Protein AF-A0A536KPX1-F1 (afdb_monomer)

Radius of gyration: 25.69 Å; Cα contacts (8 Å, |Δi|>4): 528; chains: 1; bounding box: 104×53×51 Å

Solvent-accessible surface area (backbone atoms only — not comparable to full-atom values): 16364 Å² total; per-residue (Å²): 135,86,86,86,80,82,78,84,80,81,81,81,78,80,81,78,77,77,73,75,74,79,80,65,81,70,80,86,75,85,70,84,70,98,76,78,85,65,78,89,56,81,60,66,84,72,70,91,90,69,66,90,27,54,35,30,46,62,89,72,50,84,77,74,79,43,60,92,79,31,49,69,57,63,19,47,58,11,37,27,39,37,25,25,64,54,78,54,96,30,36,49,52,44,51,42,41,75,27,75,56,38,72,64,38,84,42,54,74,48,73,52,62,45,55,45,55,39,37,70,12,39,48,102,76,40,72,57,27,11,44,80,32,69,75,51,96,78,56,94,19,47,43,52,54,75,40,37,36,12,68,36,79,60,60,48,54,81,31,55,48,35,42,36,39,38,32,31,56,53,100,86,49,76,49,75,50,71,54,70,38,63,72,36,56,71,43,68,42,74,49,75,48,77,50,61,89,53,79,73,45,66,76,47,92,44,50,39,30,37,38,55,62,49,27,21,65,21,35,35,40,40,36,40,27,56,80,31,44,78,61,64,53,75,50,46,25,33,33,40,57,52,68,86,88,67,85,63,76,60,73,68,40,77,39,71,77,47,64,70,63,44,63,45,71,57,82,66,92,79,87,71,134

Sequence (273 aa):
MRAFRRRPAALLVLAVSATAALLFPLPSNAAPSSWLALDGKVRFTPPGGVTFDWANSGAGSPLPACPAGAVNVTGSGGLFNCGTPSAGGGAPPGAPSLTPAGAADLTRISSTFVVDPLSSDTTPCGASNDPTTFTTSVKNGDDINGMAFGPGNVPNKNDLSNVYAVSHATAARPELFFGAERLSDNGDSHIDFEFLQTIIGLTAGCSGNFSGHRTEGDLLVAVDFTGGGGTATNELYQWHCNAEPGPQPGDGTVCDPGGAAHYEQISIPGSVG

Structure (mmCIF, N/CA/C/O backbone):
data_AF-A0A536KPX1-F1
#
_entry.id   AF-A0A536KPX1-F1
#
loop_
_atom_site.group_PDB
_atom_site.id
_atom_site.type_symbol
_atom_site.label_atom_id
_atom_site.label_alt_id
_atom_site.label_comp_id
_atom_site.label_asym_id
_atom_site.label_entity_id
_atom_site.label_seq_id
_atom_site.pdbx_PDB_ins_code
_atom_site.Cartn_x
_atom_site.Cartn_y
_atom_site.Cartn_z
_atom_site.occupancy
_atom_site.B_iso_or_equiv
_atom_site.auth_seq_id
_atom_site.auth_comp_id
_atom_site.auth_asym_id
_atom_site.auth_atom_id
_atom_site.pdbx_PDB_model_num
ATOM 1 N N . MET A 1 1 ? -83.438 -33.505 29.013 1.00 38.91 1 MET A N 1
ATOM 2 C CA . MET A 1 1 ? -82.585 -34.252 28.064 1.00 38.91 1 MET A CA 1
ATOM 3 C C . MET A 1 1 ? -81.532 -33.303 27.500 1.00 38.91 1 MET A C 1
ATOM 5 O O . MET A 1 1 ? -81.897 -32.221 27.077 1.00 38.91 1 MET A O 1
ATOM 9 N N . ARG A 1 2 ? -80.262 -33.734 27.555 1.00 38.25 2 ARG A N 1
ATOM 10 C CA . ARG A 1 2 ? -79.016 -33.182 26.972 1.00 38.25 2 ARG A CA 1
ATOM 11 C C . ARG A 1 2 ? -78.586 -31.743 27.324 1.00 38.25 2 ARG A C 1
ATOM 13 O O . ARG A 1 2 ? -79.055 -30.760 26.770 1.00 38.25 2 ARG A O 1
ATOM 20 N N . ALA A 1 3 ? -77.581 -31.690 28.202 1.00 35.78 3 ALA A N 1
ATOM 21 C CA . ALA A 1 3 ? -76.773 -30.532 28.563 1.00 35.78 3 ALA A CA 1
ATOM 22 C C . ALA A 1 3 ? -75.781 -30.142 27.448 1.00 35.78 3 ALA A C 1
ATOM 24 O O . ALA A 1 3 ? -75.103 -31.007 26.889 1.00 35.78 3 ALA A O 1
ATOM 25 N N . PHE A 1 4 ? -75.648 -28.842 27.171 1.00 40.88 4 PHE A N 1
ATOM 26 C CA . PHE A 1 4 ? -74.601 -28.293 26.307 1.00 40.88 4 PHE A CA 1
ATOM 27 C C . PHE A 1 4 ? -73.335 -28.011 27.126 1.00 40.88 4 PHE A C 1
ATOM 29 O O . PHE A 1 4 ? -73.314 -27.164 28.018 1.00 40.88 4 PHE A O 1
ATOM 36 N N . ARG A 1 5 ? -72.268 -28.752 26.822 1.00 42.12 5 ARG A N 1
ATOM 37 C CA . ARG A 1 5 ? -70.948 -28.659 27.456 1.00 42.12 5 ARG A CA 1
ATOM 38 C C . ARG A 1 5 ? -70.161 -27.520 26.790 1.00 42.12 5 ARG A C 1
ATOM 40 O O . ARG A 1 5 ? -69.817 -27.627 25.615 1.00 42.12 5 ARG A O 1
ATOM 47 N N . ARG A 1 6 ? -69.876 -26.432 27.515 1.00 43.00 6 ARG A N 1
ATOM 48 C CA . ARG A 1 6 ? -68.939 -25.386 27.062 1.00 43.00 6 ARG A CA 1
ATOM 49 C C . ARG A 1 6 ? -67.519 -25.964 27.068 1.00 43.00 6 ARG A C 1
ATOM 51 O O . ARG A 1 6 ? -67.073 -26.477 28.091 1.00 43.00 6 ARG A O 1
ATOM 58 N N . ARG A 1 7 ? -66.828 -25.920 25.927 1.00 43.19 7 ARG A N 1
ATOM 59 C CA . ARG A 1 7 ? -65.397 -26.247 25.828 1.00 43.19 7 ARG A CA 1
ATOM 60 C C . ARG A 1 7 ? -64.583 -25.024 26.271 1.00 43.19 7 ARG A C 1
ATOM 62 O O . ARG A 1 7 ? -64.891 -23.936 25.787 1.00 43.19 7 ARG A O 1
ATOM 69 N N . PRO A 1 8 ? -63.571 -25.157 27.143 1.00 40.34 8 PRO A N 1
ATOM 70 C CA . PRO A 1 8 ? -62.652 -24.060 27.397 1.00 40.34 8 PRO A CA 1
ATOM 71 C C . PRO A 1 8 ? -61.709 -23.926 26.195 1.00 40.34 8 PRO A C 1
ATOM 73 O O . PRO A 1 8 ? -61.112 -24.908 25.753 1.00 40.34 8 PRO A O 1
ATOM 76 N N . ALA A 1 9 ? -61.607 -22.719 25.642 1.00 40.66 9 ALA A N 1
ATOM 77 C CA . ALA A 1 9 ? -60.545 -22.370 24.711 1.00 40.66 9 ALA A CA 1
ATOM 78 C C . ALA A 1 9 ? -59.249 -22.233 25.519 1.00 40.66 9 ALA A C 1
ATOM 80 O O . ALA A 1 9 ? -59.168 -21.404 26.424 1.00 40.66 9 ALA A O 1
ATOM 81 N N . ALA A 1 10 ? -58.263 -23.080 25.233 1.00 39.19 10 ALA A N 1
ATOM 82 C CA . ALA A 1 10 ? -56.928 -22.935 25.788 1.00 39.19 10 ALA A CA 1
ATOM 83 C C . ALA A 1 10 ? -56.265 -21.719 25.126 1.00 39.19 10 ALA A C 1
ATOM 85 O O . ALA A 1 10 ? -55.970 -21.743 23.932 1.00 39.19 10 ALA A O 1
ATOM 86 N N . LEU A 1 11 ? -56.073 -20.644 25.892 1.00 35.84 11 LEU A N 1
ATOM 87 C CA . LEU A 1 11 ? -55.209 -19.535 25.502 1.00 35.84 11 LEU A CA 1
ATOM 88 C C . LEU A 1 11 ? -53.760 -20.025 25.626 1.00 35.84 11 LEU A C 1
ATOM 90 O O . LEU A 1 11 ? -53.256 -20.215 26.732 1.00 35.84 11 LEU A O 1
ATOM 94 N N . LEU A 1 12 ? -53.102 -20.268 24.495 1.00 33.47 12 LEU A N 1
ATOM 95 C CA . LEU A 1 12 ? -51.670 -20.534 24.451 1.00 33.47 12 LEU A CA 1
ATOM 96 C C . LEU A 1 12 ? -50.947 -19.182 24.508 1.00 33.47 12 LEU A C 1
ATOM 98 O O . LEU A 1 12 ? -50.823 -18.491 23.500 1.00 33.47 12 LEU A O 1
ATOM 102 N N . VAL A 1 13 ? -50.516 -18.772 25.699 1.00 36.94 13 VAL A N 1
ATOM 103 C CA . VAL A 1 13 ? -49.617 -17.623 25.858 1.00 36.94 13 VAL A CA 1
ATOM 104 C C . VAL A 1 13 ? -48.210 -18.106 25.510 1.00 36.94 13 VAL A C 1
ATOM 106 O O . VAL A 1 13 ? -47.570 -18.778 26.315 1.00 36.94 13 VAL A O 1
ATOM 109 N N . LEU A 1 14 ? -47.730 -17.799 24.300 1.00 35.47 14 LEU A N 1
A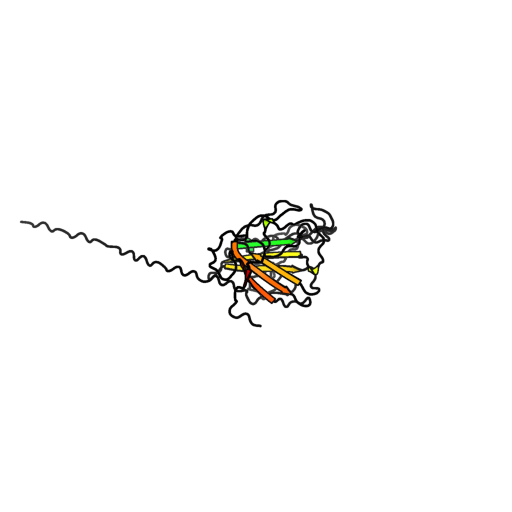TOM 110 C CA . LEU A 1 14 ? -46.295 -17.846 24.023 1.00 35.47 14 LEU A CA 1
ATOM 111 C C . LEU A 1 14 ? -45.647 -16.692 24.791 1.00 35.47 14 LEU A C 1
ATOM 113 O O . LEU A 1 14 ? -45.743 -15.532 24.392 1.00 35.47 14 LEU A O 1
ATOM 117 N N . ALA A 1 15 ? -44.988 -17.012 25.900 1.00 37.31 15 ALA A N 1
ATOM 118 C CA . ALA A 1 15 ? -44.008 -16.119 26.489 1.00 37.31 15 ALA A CA 1
ATOM 119 C C . ALA A 1 15 ? -42.807 -16.064 25.536 1.00 37.31 15 ALA A C 1
ATOM 121 O O . ALA A 1 15 ? -41.953 -16.948 25.546 1.00 37.31 15 ALA A O 1
ATOM 122 N N . VAL A 1 16 ? -42.755 -15.044 24.679 1.00 36.69 16 VAL A N 1
ATOM 123 C CA . VAL A 1 16 ? -41.507 -14.661 24.017 1.00 36.69 16 VAL A CA 1
ATOM 124 C C . VAL A 1 16 ? -40.658 -14.016 25.102 1.00 36.69 16 VAL A C 1
ATOM 126 O O . VAL A 1 16 ? -40.796 -12.833 25.407 1.00 36.69 16 VAL A O 1
ATOM 129 N N . SER A 1 17 ? -39.821 -14.820 25.749 1.00 39.84 17 SER A N 1
ATOM 130 C CA . SER A 1 17 ? -38.708 -14.306 26.530 1.00 39.84 17 SER A CA 1
ATOM 131 C C . SER A 1 17 ? -37.769 -13.607 25.553 1.00 39.84 17 SER A C 1
ATOM 133 O O . SER A 1 17 ? -36.923 -14.243 24.927 1.00 39.84 17 SER A O 1
ATOM 135 N N . ALA A 1 18 ? -37.952 -12.300 25.385 1.00 43.16 18 ALA A N 1
ATOM 136 C CA . ALA A 1 18 ? -36.933 -11.435 24.825 1.00 43.16 18 ALA A CA 1
ATOM 137 C C . ALA A 1 18 ? -35.784 -11.398 25.838 1.00 43.16 18 ALA A C 1
ATOM 139 O O . ALA A 1 18 ? -35.705 -10.518 26.693 1.00 43.16 18 ALA A O 1
ATOM 140 N N . THR A 1 19 ? -34.912 -12.403 25.790 1.00 40.25 19 THR A N 1
ATOM 141 C CA . THR A 1 19 ? -33.553 -12.240 26.284 1.00 40.25 19 THR A CA 1
ATOM 142 C C . THR A 1 19 ? -32.948 -11.147 25.424 1.00 40.25 19 THR A C 1
ATOM 144 O O . THR A 1 19 ? -32.547 -11.397 24.288 1.00 40.25 19 THR A O 1
ATOM 147 N N . ALA A 1 20 ? -32.955 -9.920 25.944 1.00 42.78 20 ALA A N 1
ATOM 148 C CA . ALA A 1 20 ? -32.034 -8.893 25.510 1.00 42.78 20 ALA A CA 1
ATOM 149 C C . ALA A 1 20 ? -30.644 -9.504 25.682 1.00 42.78 20 ALA A C 1
ATOM 151 O O . ALA A 1 20 ? -30.123 -9.582 26.795 1.00 42.78 20 ALA A O 1
ATOM 152 N N . ALA A 1 21 ? -30.102 -10.062 24.599 1.00 41.25 21 ALA A N 1
ATOM 153 C CA . ALA A 1 21 ? -28.698 -10.385 24.540 1.00 41.25 21 ALA A CA 1
ATOM 154 C C . ALA A 1 21 ? -27.999 -9.055 24.802 1.00 41.25 21 ALA A C 1
ATOM 156 O O . ALA A 1 21 ? -28.096 -8.126 24.001 1.00 41.25 21 ALA A O 1
ATOM 157 N N . LEU A 1 22 ? -27.408 -8.936 25.988 1.00 35.88 22 LEU A N 1
ATOM 158 C CA . LEU A 1 22 ? -26.452 -7.894 26.289 1.00 35.88 22 LEU A CA 1
ATOM 159 C C . LEU A 1 22 ? -25.352 -8.048 25.238 1.00 35.88 22 LEU A C 1
ATOM 161 O O . LEU A 1 22 ? -24.490 -8.917 25.352 1.00 35.88 22 LEU A O 1
ATOM 165 N N . LEU A 1 23 ? -25.447 -7.257 24.170 1.00 34.97 23 LEU A N 1
ATOM 166 C CA . LEU A 1 23 ? -24.353 -6.995 23.252 1.00 34.97 23 LEU A CA 1
ATOM 167 C C . LEU A 1 23 ? -23.344 -6.187 24.060 1.00 34.97 23 LEU A C 1
ATOM 169 O O . LEU A 1 23 ? -23.321 -4.962 24.011 1.00 34.97 23 LEU A O 1
ATOM 173 N N . PHE A 1 24 ? -22.571 -6.876 24.896 1.00 34.25 24 PHE A N 1
ATOM 174 C CA . PHE A 1 24 ? -21.319 -6.318 25.359 1.00 34.25 24 PHE A CA 1
ATOM 175 C C . PHE A 1 24 ? -20.465 -6.167 24.100 1.00 34.25 24 PHE A C 1
ATOM 177 O O . PHE A 1 24 ? -20.244 -7.182 23.430 1.00 34.25 24 PHE A O 1
ATOM 184 N N . PRO A 1 25 ? -20.039 -4.949 23.721 1.00 35.91 25 PRO A N 1
ATOM 185 C CA . PRO A 1 25 ? -19.010 -4.815 22.709 1.00 35.91 25 PRO A CA 1
ATOM 186 C C . PRO A 1 25 ? -17.809 -5.589 23.246 1.00 35.91 25 PRO A C 1
ATOM 188 O O . PRO A 1 25 ? -17.219 -5.224 24.264 1.00 35.91 25 PRO A O 1
ATOM 191 N N . LEU A 1 26 ? -17.523 -6.740 22.638 1.00 34.88 26 LEU A N 1
ATOM 192 C CA . LEU A 1 26 ? -16.260 -7.409 22.887 1.00 34.88 26 LEU A CA 1
ATOM 193 C C . LEU A 1 26 ? -15.196 -6.408 22.438 1.00 34.88 26 LEU A C 1
ATOM 195 O O . LEU A 1 26 ? -15.304 -5.923 21.310 1.00 34.88 26 LEU A O 1
ATOM 199 N N . PRO A 1 27 ? -14.219 -6.054 23.288 1.00 42.84 27 PRO A N 1
ATOM 200 C CA . PRO A 1 27 ? -13.144 -5.186 22.848 1.00 42.84 27 PRO A CA 1
ATOM 201 C C . PRO A 1 27 ? -12.514 -5.818 21.604 1.00 42.84 27 PRO A C 1
ATOM 203 O O . PRO A 1 27 ? -12.115 -6.990 21.633 1.00 42.84 27 PRO A O 1
ATOM 206 N N . SER A 1 28 ? -12.501 -5.060 20.506 1.00 45.50 28 SER A N 1
ATOM 207 C CA . SER A 1 28 ? -11.815 -5.416 19.268 1.00 45.50 28 SER A CA 1
ATOM 208 C C . SER A 1 28 ? -10.319 -5.433 19.566 1.00 45.50 28 SER A C 1
ATOM 210 O O . SER A 1 28 ? -9.622 -4.436 19.431 1.00 45.50 28 SER A O 1
ATOM 212 N N . ASN A 1 29 ? -9.822 -6.555 20.083 1.00 53.75 29 ASN A N 1
ATOM 213 C CA . ASN A 1 29 ? -8.397 -6.731 20.309 1.00 53.75 29 ASN A CA 1
ATOM 214 C C . ASN A 1 29 ? -7.799 -7.240 19.000 1.00 53.75 29 ASN A C 1
ATOM 216 O O . ASN A 1 29 ? -7.734 -8.449 18.754 1.00 53.75 29 ASN A O 1
ATOM 220 N N . ALA A 1 30 ? -7.394 -6.313 18.138 1.00 53.62 30 ALA A N 1
ATOM 221 C CA . ALA A 1 30 ? -6.395 -6.622 17.134 1.00 53.62 30 ALA A CA 1
ATOM 222 C C . ALA A 1 30 ? -5.069 -6.863 17.873 1.00 53.62 30 ALA A C 1
ATOM 224 O O . ALA A 1 30 ? -4.648 -6.067 18.706 1.00 53.62 30 ALA A O 1
ATOM 225 N N . ALA A 1 31 ? -4.446 -8.009 17.623 1.00 54.25 31 ALA A N 1
ATOM 226 C CA . ALA A 1 31 ? -3.139 -8.344 18.166 1.00 54.25 31 ALA A CA 1
ATOM 227 C C . ALA A 1 31 ? -2.285 -8.864 17.009 1.00 54.25 31 ALA A C 1
ATOM 229 O O . ALA A 1 31 ? -2.746 -9.769 16.297 1.00 54.25 31 ALA A O 1
ATOM 230 N N . PRO A 1 32 ? -1.080 -8.310 16.790 1.00 52.69 32 PRO A N 1
ATOM 231 C CA . PRO A 1 32 ? -0.175 -8.848 15.792 1.00 52.69 32 PRO A CA 1
ATOM 232 C C . PRO A 1 32 ? 0.202 -10.277 16.192 1.00 52.69 32 PRO A C 1
ATOM 234 O O . PRO A 1 32 ? 0.483 -10.564 17.356 1.00 52.69 32 PRO A O 1
ATOM 237 N N . SER A 1 33 ? 0.184 -11.197 15.230 1.00 52.97 33 SER A N 1
ATOM 238 C CA . SER A 1 33 ? 0.774 -12.517 15.454 1.00 52.97 33 SER A CA 1
ATOM 239 C C . SER A 1 33 ? 2.296 -12.382 15.585 1.00 52.97 33 SER A C 1
ATOM 241 O O . SER A 1 33 ? 2.881 -11.489 14.978 1.00 52.97 33 SER A O 1
ATOM 243 N N . SER A 1 34 ? 2.958 -13.287 16.308 1.00 52.25 34 SER A N 1
ATOM 244 C CA . SER A 1 34 ? 4.425 -13.300 16.466 1.00 52.25 34 SER A CA 1
ATOM 245 C C . SER A 1 34 ? 5.197 -13.688 15.192 1.00 52.25 34 SER A C 1
ATOM 247 O O . SER A 1 34 ? 6.398 -13.946 15.241 1.00 52.25 34 SER A O 1
ATOM 249 N N . TRP A 1 35 ? 4.516 -13.769 14.048 1.00 44.16 35 TRP A N 1
ATOM 250 C CA . TRP A 1 35 ? 5.086 -14.164 12.770 1.00 44.16 35 TRP A CA 1
ATOM 251 C C . TRP A 1 35 ? 5.263 -12.938 11.871 1.00 44.16 35 TRP A C 1
ATOM 253 O O . TRP A 1 35 ? 4.494 -12.714 10.940 1.00 44.16 35 TRP A O 1
ATOM 263 N N . LEU A 1 36 ? 6.283 -12.128 12.159 1.00 49.28 36 LEU A N 1
ATOM 264 C CA . LEU A 1 36 ? 6.828 -11.202 11.170 1.00 49.28 36 LEU A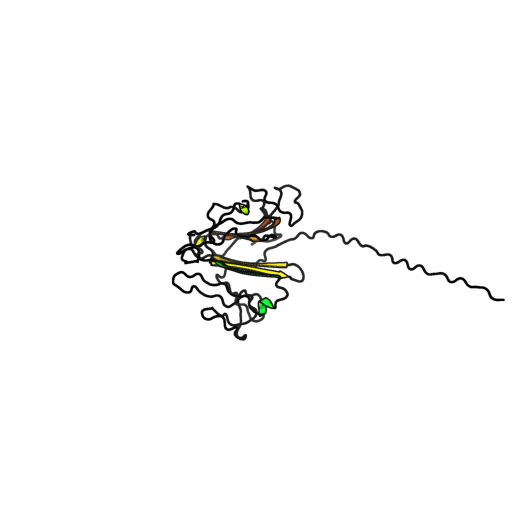 CA 1
ATOM 265 C C . LEU A 1 36 ? 7.929 -11.937 10.393 1.00 49.28 36 LEU A C 1
ATOM 267 O O . LEU A 1 36 ? 8.997 -12.229 10.934 1.00 49.28 36 LEU A O 1
ATOM 271 N N . ALA A 1 37 ? 7.659 -12.281 9.134 1.00 51.88 37 ALA A N 1
ATOM 272 C CA . ALA A 1 37 ? 8.640 -12.910 8.257 1.00 51.88 37 ALA A CA 1
ATOM 273 C C . ALA A 1 37 ? 9.526 -11.838 7.604 1.00 51.88 37 ALA A C 1
ATOM 275 O O . ALA A 1 37 ? 9.072 -11.062 6.768 1.00 51.88 37 ALA A O 1
ATOM 276 N N . LEU A 1 38 ? 10.801 -11.808 7.996 1.00 50.88 38 LEU A N 1
ATOM 277 C CA . LEU A 1 38 ? 11.843 -10.933 7.445 1.00 50.88 38 LEU A CA 1
ATOM 278 C C . LEU A 1 38 ? 12.871 -11.781 6.686 1.00 50.88 38 LEU A C 1
ATOM 280 O O . LEU A 1 38 ? 14.065 -11.736 6.961 1.00 50.88 38 LEU A O 1
ATOM 284 N N . ASP A 1 39 ? 12.413 -12.642 5.779 1.00 53.28 39 ASP A N 1
ATOM 285 C CA . ASP A 1 39 ? 13.279 -13.578 5.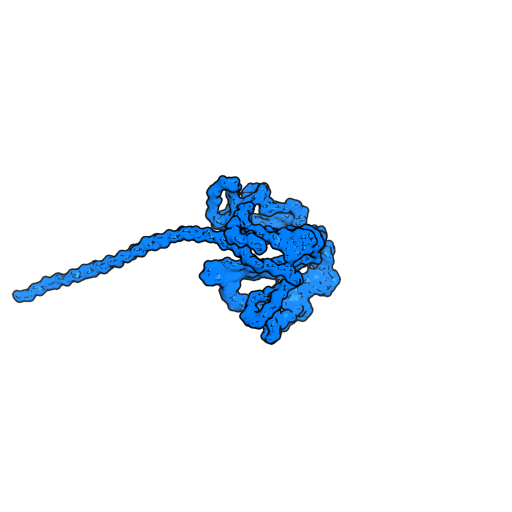047 1.00 53.28 39 ASP A CA 1
ATOM 286 C C . ASP A 1 39 ? 13.749 -13.032 3.685 1.00 53.28 39 ASP A C 1
ATOM 288 O O . ASP A 1 39 ? 14.432 -13.735 2.930 1.00 53.28 39 ASP A O 1
ATOM 292 N N . GLY A 1 40 ? 13.402 -11.775 3.380 1.00 49.88 40 GLY A N 1
ATOM 293 C CA . GLY A 1 40 ? 13.715 -11.119 2.111 1.00 49.88 40 GLY A CA 1
ATOM 294 C C . GLY A 1 40 ? 13.037 -11.788 0.915 1.00 49.88 40 GLY A C 1
ATOM 295 O O . GLY A 1 40 ? 13.524 -11.659 -0.210 1.00 49.88 40 GLY A O 1
ATOM 296 N N . LYS A 1 41 ? 11.968 -12.565 1.143 1.00 54.66 41 LYS A N 1
ATOM 297 C CA . LYS A 1 41 ? 11.235 -13.271 0.097 1.00 54.66 41 LYS A CA 1
ATOM 298 C C . LYS A 1 41 ? 9.736 -13.127 0.324 1.00 54.66 41 LYS A C 1
ATOM 300 O O . LYS A 1 41 ? 9.199 -13.533 1.339 1.00 54.66 41 LYS A O 1
ATOM 305 N N . VAL A 1 42 ? 9.019 -12.719 -0.719 1.00 57.19 42 VAL A N 1
ATOM 306 C CA . VAL A 1 42 ? 7.544 -12.830 -0.767 1.00 57.19 42 VAL A CA 1
ATOM 307 C C . VAL A 1 42 ? 7.067 -14.279 -0.574 1.00 57.19 42 VAL A C 1
ATOM 309 O O . VAL A 1 42 ? 5.912 -14.526 -0.244 1.00 57.19 42 VAL A O 1
ATOM 312 N N . ARG A 1 43 ? 7.947 -15.260 -0.810 1.00 58.88 43 ARG A N 1
ATOM 313 C CA . ARG A 1 43 ? 7.616 -16.682 -0.816 1.00 58.88 43 ARG A CA 1
ATOM 314 C C . ARG A 1 43 ? 8.096 -17.383 0.447 1.00 58.88 43 ARG A C 1
ATOM 316 O O . ARG A 1 43 ? 9.288 -17.674 0.576 1.00 58.88 43 ARG A O 1
ATOM 323 N N . PHE A 1 44 ? 7.146 -17.824 1.261 1.00 57.72 44 PHE A N 1
ATOM 324 C CA . PHE A 1 44 ? 7.410 -18.827 2.281 1.00 57.72 44 PHE A CA 1
ATOM 325 C C . PHE A 1 44 ? 7.422 -20.207 1.608 1.00 57.72 44 PHE A C 1
ATOM 327 O O . PHE A 1 44 ? 6.501 -20.556 0.882 1.00 57.72 44 PHE A O 1
ATOM 334 N N . THR A 1 45 ? 8.471 -21.015 1.791 1.00 55.56 45 THR A N 1
ATOM 335 C CA . THR A 1 45 ? 8.496 -22.398 1.266 1.00 55.56 45 THR A CA 1
ATOM 336 C C . THR A 1 45 ? 8.215 -23.370 2.403 1.00 55.56 45 THR A C 1
ATOM 338 O O . THR A 1 45 ? 9.160 -23.864 3.025 1.00 55.56 45 THR A O 1
ATOM 341 N N . PRO A 1 46 ? 6.945 -23.640 2.729 1.00 51.38 46 PRO A N 1
ATOM 342 C CA . PRO A 1 46 ? 6.659 -24.508 3.845 1.00 51.38 46 PRO A CA 1
ATOM 343 C C . PRO A 1 46 ? 6.855 -25.996 3.511 1.00 51.38 46 PRO A C 1
ATOM 345 O O . PRO A 1 46 ? 6.866 -26.390 2.339 1.00 51.38 46 PRO A O 1
ATOM 348 N N . PRO A 1 47 ? 6.920 -26.864 4.538 1.00 54.00 47 PRO A N 1
ATOM 349 C CA . PRO A 1 47 ? 6.677 -28.293 4.371 1.00 54.00 47 PRO A CA 1
ATOM 350 C C . PRO A 1 47 ? 5.331 -28.551 3.669 1.00 54.00 47 PRO A C 1
ATOM 352 O O . PRO A 1 47 ? 4.363 -27.820 3.872 1.00 54.00 47 PRO A O 1
ATOM 355 N N . GLY A 1 48 ? 5.253 -29.603 2.849 1.00 43.72 48 GLY A N 1
ATOM 356 C CA . GLY A 1 48 ? 4.034 -29.925 2.100 1.00 43.72 48 GLY A CA 1
ATOM 357 C C . GLY A 1 48 ? 2.810 -30.107 3.008 1.00 43.72 48 GLY A C 1
ATOM 358 O O . GLY A 1 48 ? 2.885 -30.819 4.006 1.00 43.72 48 GLY A O 1
ATOM 359 N N . GLY A 1 49 ? 1.684 -29.486 2.640 1.00 45.88 49 GLY A N 1
ATOM 360 C CA . GLY A 1 49 ? 0.408 -29.596 3.361 1.00 45.88 49 GLY A CA 1
ATOM 361 C C . GLY A 1 49 ? -0.039 -28.348 4.129 1.00 45.88 49 GLY A C 1
ATOM 362 O O . GLY A 1 49 ? -1.109 -28.385 4.728 1.00 45.88 49 GLY A O 1
ATOM 363 N N . VAL A 1 50 ? 0.720 -27.248 4.095 1.00 46.66 50 VAL A N 1
ATOM 364 C CA . VAL A 1 50 ? 0.263 -25.940 4.602 1.00 46.66 50 VAL A CA 1
ATOM 365 C C . VAL A 1 50 ? 0.100 -24.951 3.444 1.00 46.66 50 VAL A C 1
ATOM 367 O O . VAL A 1 50 ? 0.843 -25.005 2.465 1.00 46.66 50 VAL A O 1
ATOM 370 N N . THR A 1 51 ? -0.916 -24.094 3.530 1.00 51.41 51 THR A N 1
ATOM 371 C CA . THR A 1 51 ? -1.514 -23.408 2.369 1.00 51.41 51 THR A CA 1
ATOM 372 C C . THR A 1 51 ? -1.493 -21.882 2.448 1.00 51.41 51 THR A C 1
ATOM 374 O O . THR A 1 51 ? -2.175 -21.234 1.666 1.00 51.41 51 THR A O 1
ATOM 377 N N . PHE A 1 52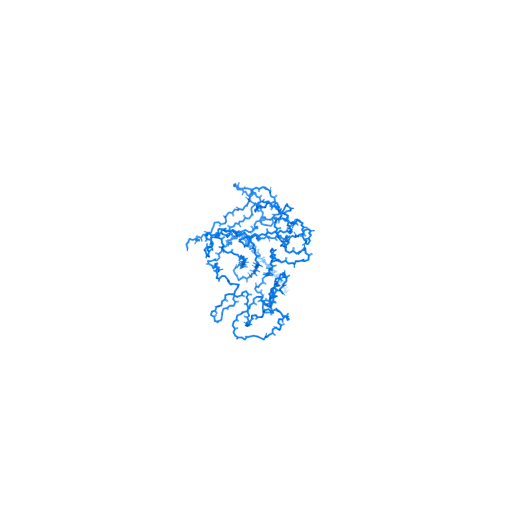 ? -0.738 -21.289 3.371 1.00 55.12 52 PHE A N 1
ATOM 378 C CA . PHE A 1 52 ? -0.643 -19.831 3.478 1.00 55.12 52 PHE A CA 1
ATOM 379 C C . PHE A 1 52 ? 0.663 -19.361 2.830 1.00 55.12 52 PHE A C 1
ATOM 381 O O . PHE A 1 52 ? 1.674 -19.202 3.507 1.00 55.12 52 PHE A O 1
ATOM 388 N N . ASP A 1 53 ? 0.659 -19.217 1.505 1.00 66.06 53 ASP A N 1
ATOM 389 C CA . ASP A 1 53 ? 1.764 -18.610 0.754 1.00 66.06 53 ASP A CA 1
ATOM 390 C C . ASP A 1 53 ? 1.203 -17.525 -0.179 1.00 66.06 53 ASP A C 1
ATOM 392 O O . ASP A 1 53 ? 0.132 -17.675 -0.781 1.00 66.06 53 ASP A O 1
ATOM 396 N N . TRP A 1 54 ? 1.913 -16.401 -0.276 1.00 72.25 54 TRP A N 1
ATOM 397 C CA . TRP A 1 54 ? 1.544 -15.297 -1.165 1.00 72.25 54 TRP A CA 1
ATOM 398 C C . TRP A 1 54 ? 1.635 -15.728 -2.629 1.00 72.25 54 TRP A C 1
ATOM 400 O O . TRP A 1 54 ? 0.825 -15.301 -3.452 1.00 72.25 54 TRP A O 1
ATOM 410 N N . ALA A 1 55 ? 2.582 -16.620 -2.934 1.00 72.12 55 ALA A N 1
ATOM 411 C CA . ALA A 1 55 ? 2.763 -17.247 -4.234 1.00 72.12 55 ALA A CA 1
ATOM 412 C C . ALA A 1 55 ? 2.406 -18.742 -4.203 1.00 72.12 55 ALA A C 1
ATOM 414 O O . ALA A 1 55 ? 2.180 -19.335 -3.155 1.00 72.12 55 ALA A O 1
ATOM 415 N N . ASN A 1 56 ? 2.332 -19.386 -5.371 1.00 69.94 56 ASN A N 1
ATOM 416 C CA . ASN A 1 56 ? 2.132 -20.837 -5.432 1.00 69.94 56 ASN A CA 1
ATOM 417 C C . ASN A 1 56 ? 3.326 -21.609 -4.831 1.00 69.94 56 ASN A C 1
ATOM 419 O O . ASN A 1 56 ? 4.495 -21.252 -5.022 1.00 69.94 56 ASN A O 1
ATOM 423 N N . SER A 1 57 ? 3.054 -22.749 -4.192 1.00 62.66 57 SER A N 1
ATOM 424 C CA . SER A 1 57 ? 4.090 -23.649 -3.673 1.00 62.66 57 SER A CA 1
ATOM 425 C C . SER A 1 57 ? 3.836 -25.124 -4.013 1.00 62.66 57 SER A C 1
ATOM 427 O O . SER A 1 57 ? 2.722 -25.536 -4.349 1.00 62.66 57 SER A O 1
ATOM 429 N N . GLY A 1 58 ? 4.909 -25.923 -3.995 1.00 58.97 58 GLY A N 1
ATOM 430 C CA . GLY A 1 58 ? 4.883 -27.360 -4.296 1.00 58.97 58 GLY A CA 1
ATOM 431 C C . GLY A 1 58 ? 5.097 -27.740 -5.770 1.00 58.97 58 GLY A C 1
ATOM 432 O O . GLY A 1 58 ? 5.079 -26.908 -6.674 1.00 58.97 58 GLY A O 1
ATOM 433 N N . ALA A 1 59 ? 5.330 -29.035 -6.013 1.00 52.41 59 ALA A N 1
ATOM 434 C CA . ALA A 1 59 ? 5.484 -29.595 -7.353 1.00 52.41 59 ALA A CA 1
ATOM 435 C C . ALA A 1 59 ? 4.119 -30.042 -7.899 1.00 52.41 59 ALA A C 1
ATOM 437 O O . ALA A 1 59 ? 3.536 -31.001 -7.403 1.00 52.41 59 ALA A O 1
ATOM 438 N N . GLY A 1 60 ? 3.642 -29.370 -8.948 1.00 58.56 60 GLY A N 1
ATOM 439 C CA . GLY A 1 60 ? 2.484 -29.804 -9.732 1.00 58.56 60 GLY A CA 1
ATOM 440 C C . GLY A 1 60 ? 1.174 -29.080 -9.410 1.00 58.56 60 GLY A C 1
ATOM 441 O O . GLY A 1 60 ? 0.527 -29.339 -8.406 1.00 58.56 60 GLY A O 1
ATOM 442 N N . SER A 1 61 ? 0.753 -28.213 -10.328 1.00 49.97 61 SER A N 1
ATOM 443 C CA . SER A 1 61 ? -0.649 -27.853 -10.587 1.00 49.97 61 SER A CA 1
ATOM 444 C C . SER A 1 61 ? -0.720 -27.293 -12.012 1.00 49.97 61 SER A C 1
ATOM 446 O O . SER A 1 61 ? 0.301 -26.777 -12.486 1.00 49.97 61 SER A O 1
ATOM 448 N N . PRO A 1 62 ? -1.832 -27.460 -12.754 1.00 47.28 62 PRO A N 1
ATOM 449 C CA . PRO A 1 62 ? -1.833 -27.252 -14.191 1.00 47.28 62 PRO A CA 1
ATOM 450 C C . PRO A 1 62 ? -1.596 -25.775 -14.468 1.00 47.28 62 PRO A C 1
ATOM 452 O O . PRO A 1 62 ? -2.221 -24.931 -13.837 1.00 47.28 62 PRO A O 1
ATOM 455 N N . LEU A 1 63 ? -0.689 -25.485 -15.401 1.00 54.28 63 LEU A N 1
ATOM 456 C CA . LEU A 1 63 ? -0.470 -24.160 -15.972 1.00 54.28 63 LEU A CA 1
ATOM 457 C C . LEU A 1 63 ? -1.807 -23.405 -16.131 1.00 54.28 63 LEU A C 1
ATOM 459 O O . LEU A 1 63 ? -2.561 -23.730 -17.050 1.00 54.28 63 LEU A O 1
ATOM 463 N N . PRO A 1 64 ? -2.077 -22.313 -15.395 1.00 55.31 64 PRO A N 1
ATOM 464 C CA . PRO A 1 64 ? -2.393 -21.113 -16.135 1.00 55.31 64 PRO A CA 1
ATOM 465 C C . PRO A 1 64 ? -1.108 -20.780 -16.895 1.00 55.31 64 PRO A C 1
ATOM 467 O O . PRO A 1 64 ? -0.042 -20.616 -16.295 1.00 55.31 64 PRO A O 1
ATOM 470 N N . ALA A 1 65 ? -1.168 -20.759 -18.224 1.00 70.25 65 ALA A N 1
ATOM 471 C CA . ALA A 1 65 ? -0.104 -20.129 -18.984 1.00 70.25 65 ALA A CA 1
ATOM 472 C C . ALA A 1 65 ? -0.121 -18.658 -18.564 1.00 70.25 65 ALA A C 1
ATOM 474 O O . ALA A 1 65 ? -0.990 -17.903 -18.998 1.00 70.25 65 ALA A O 1
ATOM 475 N N . CYS A 1 66 ? 0.774 -18.276 -17.649 1.00 79.75 66 CYS A N 1
ATOM 476 C CA . CYS A 1 66 ? 0.999 -16.870 -17.379 1.00 79.75 66 CYS A CA 1
ATOM 477 C C . CYS A 1 66 ? 1.249 -16.168 -18.724 1.00 79.75 66 CYS A C 1
ATOM 479 O O . CYS A 1 66 ? 1.819 -16.793 -19.632 1.00 79.75 66 CYS A O 1
ATOM 481 N N . PRO A 1 67 ? 0.818 -14.907 -18.885 1.00 84.88 67 PRO A N 1
ATOM 482 C CA . PRO A 1 67 ? 1.102 -14.159 -20.100 1.00 84.88 67 PRO A CA 1
ATOM 483 C C . PRO A 1 67 ? 2.592 -14.232 -20.458 1.00 84.88 67 PRO A C 1
ATOM 485 O O . PRO A 1 67 ? 3.448 -14.348 -19.580 1.00 84.88 67 PRO A O 1
ATOM 488 N N . ALA A 1 68 ? 2.920 -14.185 -21.749 1.00 83.75 68 ALA A N 1
ATOM 489 C CA . ALA A 1 68 ? 4.316 -14.215 -22.178 1.00 83.75 68 ALA A CA 1
ATOM 490 C C . ALA A 1 68 ? 5.122 -13.107 -21.473 1.00 83.75 68 ALA A C 1
ATOM 492 O O . ALA A 1 68 ? 4.690 -11.958 -21.430 1.00 83.75 68 ALA A O 1
ATOM 493 N N . GLY A 1 69 ? 6.281 -13.464 -20.913 1.00 79.56 69 GLY A N 1
ATOM 494 C CA . GLY A 1 69 ? 7.116 -12.553 -20.122 1.00 79.56 69 GLY A CA 1
ATOM 495 C C . GLY A 1 69 ? 6.797 -12.519 -18.623 1.00 79.56 69 GLY A C 1
ATOM 496 O O . GLY A 1 69 ? 7.602 -11.996 -17.861 1.00 79.56 69 GLY A O 1
ATOM 497 N N . ALA A 1 70 ? 5.689 -13.113 -18.174 1.00 85.88 70 ALA A N 1
ATOM 498 C CA . ALA A 1 70 ? 5.385 -13.249 -16.754 1.00 85.88 70 ALA A CA 1
ATOM 499 C C . ALA A 1 70 ? 6.112 -14.439 -16.113 1.00 85.88 70 ALA A C 1
ATOM 501 O O . ALA A 1 70 ? 6.316 -15.495 -16.720 1.00 85.88 70 ALA A O 1
ATOM 502 N N . VAL A 1 71 ? 6.472 -14.267 -14.845 1.00 82.50 71 VAL A N 1
ATOM 503 C CA . VAL A 1 71 ? 7.072 -15.291 -13.998 1.00 82.50 71 VAL A CA 1
ATOM 504 C C . VAL A 1 71 ? 5.965 -16.166 -13.427 1.00 82.50 71 VAL A C 1
ATOM 506 O O . VAL A 1 71 ? 5.106 -15.710 -12.674 1.00 82.50 71 VAL A O 1
ATOM 509 N N . ASN A 1 72 ? 6.005 -17.450 -13.780 1.00 81.00 72 ASN A N 1
ATOM 510 C CA . ASN A 1 72 ? 5.122 -18.460 -13.218 1.00 81.00 72 ASN A CA 1
ATOM 511 C C . ASN A 1 72 ? 5.813 -19.196 -12.068 1.00 81.00 72 ASN A C 1
ATOM 513 O O . ASN A 1 72 ? 6.797 -19.909 -12.286 1.00 81.00 72 ASN A O 1
ATOM 517 N N . VAL A 1 73 ? 5.257 -19.098 -10.865 1.00 77.50 73 VAL A N 1
ATOM 518 C CA . VAL A 1 73 ? 5.635 -19.974 -9.758 1.00 77.50 73 VAL A CA 1
ATOM 519 C C . VAL A 1 73 ? 4.816 -21.262 -9.852 1.00 77.50 73 VAL A C 1
ATOM 521 O O . VAL A 1 73 ? 3.589 -21.255 -9.753 1.00 77.50 73 VAL A O 1
ATOM 524 N N . THR A 1 74 ? 5.502 -22.384 -10.077 1.00 73.38 74 THR A N 1
ATOM 525 C CA . THR A 1 74 ? 4.857 -23.705 -10.152 1.00 73.38 74 THR A CA 1
ATOM 526 C C . THR A 1 74 ? 4.319 -24.141 -8.785 1.00 73.38 74 THR A C 1
ATOM 528 O O . THR A 1 74 ? 4.904 -23.810 -7.752 1.00 73.38 74 THR A O 1
ATOM 531 N N . GLY A 1 75 ? 3.201 -24.874 -8.792 1.00 74.00 75 GLY A N 1
ATOM 532 C CA . GLY A 1 75 ? 2.520 -25.330 -7.578 1.00 74.00 75 GLY A CA 1
ATOM 533 C C . GLY A 1 75 ? 1.056 -24.902 -7.521 1.00 74.00 75 GLY A C 1
ATOM 534 O O . GLY A 1 75 ? 0.495 -24.464 -8.525 1.00 74.00 75 GLY A O 1
ATOM 535 N N . SER A 1 76 ? 0.432 -25.044 -6.352 1.00 72.12 76 SER A N 1
ATOM 536 C CA . SER A 1 76 ? -0.965 -24.653 -6.100 1.00 72.12 76 SER A CA 1
ATOM 537 C C . SER A 1 76 ? -1.106 -23.908 -4.774 1.00 72.12 76 SER A C 1
ATOM 539 O O . SER A 1 76 ? -0.159 -23.864 -3.993 1.00 72.12 76 SER A O 1
ATOM 541 N N . GLY A 1 77 ? -2.292 -23.352 -4.518 1.00 70.69 77 GLY A N 1
ATOM 542 C CA . GLY A 1 77 ? -2.656 -22.788 -3.216 1.00 70.69 77 GLY A CA 1
ATOM 543 C C . GLY A 1 77 ? -2.145 -21.373 -2.944 1.00 70.69 77 GLY A C 1
ATOM 544 O O . GLY A 1 77 ? -2.503 -20.813 -1.919 1.00 70.69 77 GLY A O 1
ATOM 545 N N . GLY A 1 78 ? -1.365 -20.780 -3.849 1.00 77.56 78 GLY A N 1
ATOM 546 C CA . GLY A 1 78 ? -0.915 -19.398 -3.715 1.00 77.56 78 GLY A CA 1
ATOM 547 C C . GLY A 1 78 ? -2.017 -18.396 -4.020 1.00 77.56 78 GLY A C 1
ATOM 548 O O . GLY A 1 78 ? -2.817 -18.611 -4.936 1.00 77.56 78 GLY A O 1
ATOM 549 N N . LEU A 1 79 ? -2.035 -17.273 -3.303 1.00 82.62 79 LEU A N 1
ATOM 550 C CA . LEU A 1 79 ? -2.983 -16.188 -3.573 1.00 82.62 79 LEU A CA 1
ATOM 551 C C . LEU A 1 79 ? -2.697 -15.498 -4.911 1.00 82.62 79 LEU A C 1
ATOM 553 O O . LEU A 1 79 ? -3.623 -15.275 -5.693 1.00 82.62 79 LEU A O 1
ATOM 557 N N . PHE A 1 80 ? -1.427 -15.235 -5.216 1.00 86.75 80 PHE A N 1
ATOM 558 C CA . PHE A 1 80 ? -0.991 -14.503 -6.403 1.00 86.75 80 PHE A CA 1
ATOM 559 C C . PHE A 1 80 ? -0.005 -15.310 -7.264 1.00 86.75 80 PHE A C 1
ATOM 561 O O . PHE A 1 80 ? 0.747 -16.154 -6.777 1.00 86.75 80 PHE A O 1
ATOM 568 N N . ASN A 1 81 ? -0.006 -15.074 -8.578 1.00 85.50 81 ASN A N 1
ATOM 569 C CA . ASN A 1 81 ? 0.970 -15.627 -9.524 1.00 85.50 81 ASN A CA 1
ATOM 570 C C . ASN A 1 81 ? 1.038 -14.770 -10.803 1.00 85.50 81 ASN A C 1
ATOM 572 O O . ASN A 1 81 ? 0.189 -13.910 -11.026 1.00 85.50 81 ASN A O 1
ATOM 576 N N . CYS A 1 82 ? 1.996 -15.046 -11.688 1.00 86.69 82 CYS A N 1
ATOM 577 C CA . CYS A 1 82 ? 2.115 -14.393 -12.995 1.00 86.69 82 CYS A CA 1
ATOM 578 C C . CYS A 1 82 ? 2.477 -12.897 -12.941 1.00 86.69 82 CYS A C 1
ATOM 580 O O . CYS A 1 82 ? 2.021 -12.135 -13.789 1.00 86.69 82 CYS A O 1
ATOM 582 N N . GLY A 1 83 ? 3.301 -12.474 -11.976 1.00 87.81 83 GLY A N 1
ATOM 583 C CA . GLY A 1 83 ? 3.905 -11.134 -12.002 1.00 87.81 83 GLY A CA 1
ATOM 584 C C . GLY A 1 83 ? 4.934 -11.025 -13.125 1.00 87.81 83 GLY A C 1
ATOM 585 O O . GLY A 1 83 ? 5.542 -12.028 -13.508 1.00 87.81 83 GLY A O 1
ATOM 586 N N . THR A 1 84 ? 5.138 -9.835 -13.680 1.00 87.88 84 THR A N 1
ATOM 587 C CA . THR A 1 84 ? 6.129 -9.618 -14.744 1.00 87.88 84 THR A CA 1
ATOM 588 C C . THR A 1 84 ? 7.349 -8.894 -14.186 1.00 87.88 84 THR A C 1
ATOM 590 O O . THR A 1 84 ? 7.186 -7.914 -13.459 1.00 87.88 84 THR A O 1
ATOM 593 N N . PRO A 1 85 ? 8.575 -9.322 -14.528 1.00 82.94 85 PRO A N 1
ATOM 594 C CA . PRO A 1 85 ? 9.762 -8.550 -14.199 1.00 82.94 85 PRO A CA 1
ATOM 595 C C . PRO A 1 85 ? 9.757 -7.241 -15.000 1.00 82.94 85 PRO A C 1
ATOM 597 O O . PRO A 1 85 ? 9.002 -7.097 -15.966 1.00 82.94 85 PRO A O 1
ATOM 600 N N . SER A 1 86 ? 10.639 -6.308 -14.640 1.00 81.25 86 SER A N 1
ATOM 601 C CA . SER A 1 86 ? 10.907 -5.141 -15.484 1.00 81.25 86 SER A CA 1
ATOM 602 C C . SER A 1 86 ? 11.249 -5.593 -16.910 1.00 81.25 86 SER A C 1
ATOM 604 O O . SER A 1 86 ? 12.104 -6.460 -17.112 1.00 81.25 86 SER A O 1
ATOM 606 N N . ALA A 1 87 ? 10.598 -4.993 -17.909 1.00 75.81 87 ALA A N 1
ATOM 607 C CA . ALA A 1 87 ? 10.828 -5.304 -19.322 1.00 75.81 87 ALA A CA 1
ATOM 608 C C . ALA A 1 87 ? 12.168 -4.749 -19.863 1.00 75.81 87 ALA A C 1
ATOM 610 O O . ALA A 1 87 ? 12.440 -4.845 -21.062 1.00 75.81 87 ALA A O 1
ATOM 611 N N . GLY A 1 88 ? 13.014 -4.177 -18.996 1.00 70.12 88 GLY A N 1
ATOM 612 C CA . GLY A 1 88 ? 14.210 -3.433 -19.379 1.00 70.12 88 GLY A CA 1
ATOM 613 C C . GLY A 1 88 ? 13.881 -2.011 -19.846 1.00 70.12 88 GLY A C 1
ATOM 614 O O . GLY A 1 88 ? 12.720 -1.631 -19.984 1.00 70.12 88 GLY A O 1
ATOM 615 N N . GLY A 1 89 ? 14.915 -1.187 -20.047 1.00 70.56 89 GLY A N 1
ATOM 616 C CA . GLY A 1 89 ? 14.742 0.204 -20.492 1.00 70.56 89 GLY A CA 1
ATOM 617 C C . GLY A 1 89 ? 14.010 1.113 -19.495 1.00 70.56 89 GLY A C 1
ATOM 618 O O . GLY A 1 89 ? 13.491 2.144 -19.905 1.00 70.56 89 GLY A O 1
ATOM 619 N N . GLY A 1 90 ? 13.955 0.724 -18.216 1.00 77.81 90 GLY A N 1
ATOM 620 C CA . GLY A 1 90 ? 13.258 1.457 -17.159 1.00 77.81 90 GLY A CA 1
ATOM 621 C C . GLY A 1 90 ? 11.766 1.140 -17.040 1.00 77.81 90 GLY A C 1
ATOM 622 O O . GLY A 1 90 ? 11.082 1.811 -16.296 1.00 77.81 90 GLY A O 1
ATOM 623 N N . ALA A 1 91 ? 11.190 0.165 -17.746 1.00 84.00 91 ALA A N 1
ATOM 624 C CA . ALA A 1 91 ? 9.781 -0.167 -17.495 1.00 84.00 91 ALA A CA 1
ATOM 625 C C . ALA A 1 91 ? 9.599 -0.777 -16.084 1.00 84.00 91 ALA A C 1
ATOM 627 O O . ALA A 1 91 ? 10.362 -1.693 -15.753 1.00 84.00 91 ALA A O 1
ATOM 628 N N . PRO A 1 92 ? 8.597 -0.355 -15.288 1.00 85.50 92 PRO A N 1
ATOM 629 C CA . PRO A 1 92 ? 8.348 -0.951 -13.977 1.00 85.50 92 PRO A CA 1
ATOM 630 C C . PRO A 1 92 ? 7.917 -2.425 -14.097 1.00 85.50 92 PRO A C 1
ATOM 632 O O . PRO A 1 92 ? 7.426 -2.845 -15.156 1.00 85.50 92 PRO A O 1
ATOM 635 N N . PRO A 1 93 ? 8.093 -3.240 -13.038 1.00 88.06 93 PRO A N 1
ATOM 636 C CA . PRO A 1 93 ? 7.522 -4.579 -12.992 1.00 88.06 93 PRO A CA 1
ATOM 637 C C . PRO A 1 93 ? 5.985 -4.531 -13.002 1.00 88.06 93 PRO A C 1
ATOM 639 O O . PRO A 1 93 ? 5.360 -3.496 -12.786 1.00 88.06 93 PRO A O 1
ATOM 642 N N . GLY A 1 94 ? 5.361 -5.678 -13.263 1.00 88.81 94 GLY A N 1
ATOM 643 C CA . GLY A 1 94 ? 3.906 -5.824 -13.236 1.00 88.81 94 GLY A CA 1
ATOM 644 C C . GLY A 1 94 ? 3.465 -6.705 -12.079 1.00 88.81 94 GLY A C 1
ATOM 645 O O . GLY A 1 94 ? 4.056 -7.763 -11.838 1.00 88.81 94 GLY A O 1
ATOM 646 N N . ALA A 1 95 ? 2.411 -6.277 -11.385 1.00 89.88 95 ALA A N 1
ATOM 647 C CA . ALA A 1 95 ? 1.875 -7.001 -10.242 1.00 89.88 95 ALA A CA 1
ATOM 648 C C . ALA A 1 95 ? 1.392 -8.406 -10.639 1.00 89.88 95 ALA A C 1
ATOM 650 O O . ALA A 1 95 ? 0.830 -8.590 -11.725 1.00 89.88 95 ALA A O 1
ATOM 651 N N . PRO A 1 96 ? 1.589 -9.414 -9.773 1.00 89.12 96 PRO A N 1
ATOM 652 C CA . PRO A 1 96 ? 1.021 -10.727 -9.990 1.00 89.12 96 PRO A CA 1
ATOM 653 C C . PRO A 1 96 ? -0.507 -10.671 -9.917 1.00 89.12 96 PRO A C 1
ATOM 655 O O . PRO A 1 96 ? -1.113 -9.948 -9.131 1.00 89.12 96 PRO A O 1
ATOM 658 N N . SER A 1 97 ? -1.140 -11.486 -10.749 1.00 89.06 97 SER A N 1
ATOM 659 C CA . SER A 1 97 ? -2.585 -11.665 -10.762 1.00 89.06 97 SER A CA 1
ATOM 660 C C . SER A 1 97 ? -3.042 -12.632 -9.676 1.00 89.06 97 SER A C 1
ATOM 662 O O . SER A 1 97 ? -2.330 -13.567 -9.304 1.00 89.06 97 SER A O 1
ATOM 664 N N . LEU A 1 98 ? -4.276 -12.448 -9.222 1.00 87.88 98 LEU A N 1
ATOM 665 C CA . LEU A 1 98 ? -4.933 -13.390 -8.335 1.00 87.88 98 LEU A CA 1
ATOM 666 C C . LEU A 1 98 ? -5.104 -14.762 -9.011 1.00 87.88 98 LEU A C 1
ATOM 668 O O . LEU A 1 98 ? -5.615 -14.850 -10.130 1.00 87.88 98 LEU A O 1
ATOM 672 N N . THR A 1 99 ? -4.713 -15.843 -8.333 1.00 85.94 99 THR A N 1
ATOM 673 C CA . THR A 1 99 ? -4.858 -17.196 -8.888 1.00 85.94 99 THR A CA 1
ATOM 674 C C . THR A 1 99 ? -6.318 -17.670 -8.854 1.00 85.94 99 THR A C 1
ATOM 676 O O . THR A 1 99 ? -7.102 -17.209 -8.021 1.00 85.94 99 THR A O 1
ATOM 679 N N . PRO A 1 100 ? -6.707 -18.661 -9.683 1.00 84.19 100 PRO A N 1
ATOM 680 C CA . PRO A 1 100 ? -8.019 -19.299 -9.566 1.00 84.19 100 PRO A CA 1
ATOM 681 C C . PRO A 1 100 ? -8.282 -19.923 -8.187 1.00 84.19 100 PRO A C 1
ATOM 683 O O . PRO A 1 100 ? -9.421 -19.933 -7.734 1.00 84.19 100 PRO A O 1
ATOM 686 N N . ALA A 1 101 ? -7.239 -20.427 -7.516 1.00 79.94 101 ALA A N 1
ATOM 687 C CA . ALA A 1 101 ? -7.355 -20.993 -6.174 1.00 79.94 101 ALA A CA 1
ATOM 688 C C . ALA A 1 101 ? -7.637 -19.901 -5.136 1.00 79.94 101 ALA A C 1
ATOM 690 O O . ALA A 1 101 ? -8.593 -20.029 -4.379 1.00 79.94 101 ALA A O 1
ATOM 691 N N . GLY A 1 102 ? -6.879 -18.799 -5.165 1.00 81.94 102 GLY A N 1
ATOM 692 C CA . GLY A 1 102 ? -7.151 -17.640 -4.318 1.00 81.94 102 GLY A CA 1
ATOM 693 C C . GLY A 1 102 ? -8.540 -17.063 -4.590 1.00 81.94 102 GLY A C 1
ATOM 694 O O . GLY A 1 102 ? -9.273 -16.753 -3.661 1.00 81.94 102 GLY A O 1
ATOM 695 N N . ALA A 1 103 ? -8.952 -16.981 -5.861 1.00 85.81 103 ALA A N 1
ATOM 696 C CA . ALA A 1 103 ? -10.290 -16.533 -6.245 1.00 85.81 103 ALA A CA 1
ATOM 697 C C . ALA A 1 103 ? -11.424 -17.422 -5.709 1.00 85.81 103 ALA A C 1
ATOM 699 O O . ALA A 1 103 ? -12.509 -16.910 -5.444 1.00 85.81 103 ALA A O 1
ATOM 700 N N . ALA A 1 104 ? -11.174 -18.723 -5.560 1.00 84.56 104 ALA A N 1
ATOM 701 C CA . ALA A 1 104 ? -12.133 -19.689 -5.037 1.00 84.56 104 ALA A CA 1
ATOM 702 C C . ALA A 1 104 ? -12.111 -19.814 -3.502 1.00 84.56 104 ALA A C 1
ATOM 704 O O . ALA A 1 104 ? -12.975 -20.494 -2.946 1.00 84.56 104 ALA A O 1
ATOM 705 N N . ASP A 1 105 ? -11.150 -19.188 -2.815 1.00 83.38 105 ASP A N 1
ATOM 706 C CA . ASP A 1 105 ? -11.070 -19.205 -1.357 1.00 83.38 105 ASP A CA 1
ATOM 707 C C . ASP A 1 105 ? -12.190 -18.355 -0.741 1.00 83.38 105 ASP A C 1
ATOM 709 O O . ASP A 1 105 ? -12.169 -17.125 -0.778 1.00 83.38 105 ASP A O 1
ATOM 713 N N . LEU A 1 106 ? -13.173 -19.038 -0.153 1.00 84.56 106 LEU A N 1
ATOM 714 C CA . LEU A 1 106 ? -14.334 -18.420 0.488 1.00 84.56 106 LEU A CA 1
ATOM 715 C C . LEU A 1 106 ? -14.002 -17.740 1.820 1.00 84.56 106 LEU A C 1
ATOM 717 O O . LEU A 1 106 ? -14.823 -16.978 2.326 1.00 84.56 106 LEU A O 1
ATOM 721 N N . THR A 1 107 ? -12.842 -18.031 2.411 1.00 84.88 107 THR A N 1
ATOM 722 C CA . THR A 1 107 ? -12.402 -17.360 3.636 1.00 84.88 107 THR A CA 1
ATOM 723 C C . THR A 1 107 ? -11.787 -16.004 3.333 1.00 84.88 107 THR A C 1
ATOM 725 O O . THR A 1 107 ? -11.818 -15.124 4.183 1.00 84.88 107 THR A O 1
ATOM 728 N N . ARG A 1 108 ? -11.286 -15.773 2.119 1.00 88.00 108 ARG A N 1
ATOM 729 C CA . ARG A 1 108 ? -10.693 -14.495 1.737 1.00 88.00 108 ARG A CA 1
ATOM 730 C C . ARG A 1 108 ? -11.764 -13.416 1.550 1.00 88.00 108 ARG A C 1
ATOM 732 O O . ARG A 1 108 ? -12.612 -13.509 0.666 1.00 88.00 108 ARG A O 1
ATOM 739 N N . ILE A 1 109 ? -11.653 -12.345 2.329 1.00 88.25 109 ILE A N 1
ATOM 740 C CA . ILE A 1 109 ? -12.532 -11.173 2.266 1.00 88.25 109 ILE A CA 1
ATOM 741 C C . ILE A 1 109 ? -12.052 -10.220 1.165 1.00 88.25 109 ILE A C 1
ATOM 743 O O . ILE A 1 109 ? -12.826 -9.840 0.290 1.00 88.25 109 ILE A O 1
ATOM 747 N N . SER A 1 110 ? -10.772 -9.844 1.195 1.00 88.38 110 SER A N 1
ATOM 748 C CA . SER A 1 110 ? -10.153 -8.946 0.216 1.00 88.38 110 SER A CA 1
ATOM 749 C C . SER A 1 110 ? -8.664 -9.243 0.078 1.00 88.38 110 SER A C 1
ATOM 751 O O . SER A 1 110 ? -8.046 -9.797 0.985 1.00 88.38 110 SER A O 1
ATOM 753 N N . SER A 1 111 ? -8.075 -8.886 -1.059 1.00 89.50 111 SER A N 1
ATOM 754 C CA . SER A 1 111 ? -6.637 -9.016 -1.286 1.00 89.50 111 SER A CA 1
ATOM 755 C C . SER A 1 111 ? -6.151 -8.008 -2.315 1.00 89.50 111 SER A C 1
ATOM 757 O O . SER A 1 111 ? -6.831 -7.790 -3.318 1.00 89.50 111 SER A O 1
ATOM 759 N N . THR A 1 112 ? -4.950 -7.477 -2.117 1.00 90.25 112 THR A N 1
ATOM 760 C CA . THR A 1 112 ? -4.273 -6.600 -3.072 1.00 90.25 112 THR A CA 1
ATOM 761 C C . THR A 1 112 ? -2.784 -6.921 -3.141 1.00 90.25 112 THR A C 1
ATOM 763 O O . THR A 1 112 ? -2.185 -7.345 -2.152 1.00 90.25 112 THR A O 1
ATOM 766 N N . PHE A 1 113 ? -2.203 -6.708 -4.318 1.00 91.31 113 PHE A N 1
ATOM 767 C CA . PHE A 1 113 ? -0.766 -6.713 -4.539 1.00 91.31 113 PHE A CA 1
ATOM 768 C C . PHE A 1 113 ? -0.448 -5.539 -5.460 1.00 91.31 113 PHE A C 1
ATOM 770 O O . PHE A 1 113 ? -0.892 -5.504 -6.608 1.00 91.31 113 PHE A O 1
ATOM 777 N N . VAL A 1 114 ? 0.299 -4.575 -4.941 1.00 91.12 114 VAL A N 1
ATOM 778 C CA . VAL A 1 114 ? 0.689 -3.355 -5.638 1.00 91.12 114 VAL A CA 1
ATOM 779 C C . VAL A 1 114 ? 2.186 -3.420 -5.896 1.00 91.12 114 VAL A C 1
ATOM 781 O O . VAL A 1 114 ? 2.962 -3.724 -4.992 1.00 91.12 114 VAL A O 1
ATOM 784 N N . VAL A 1 115 ? 2.562 -3.162 -7.146 1.00 90.06 115 VAL A N 1
ATOM 785 C CA . VAL A 1 115 ? 3.948 -2.909 -7.541 1.00 90.06 115 VAL A CA 1
ATOM 786 C C . VAL A 1 115 ? 4.109 -1.409 -7.656 1.00 90.06 115 VAL A C 1
ATOM 788 O O . VAL A 1 115 ? 3.300 -0.758 -8.323 1.00 90.06 115 VAL A O 1
ATOM 791 N N . ASP A 1 116 ? 5.151 -0.901 -7.028 1.00 89.69 116 ASP A N 1
ATOM 792 C CA . ASP A 1 116 ? 5.506 0.503 -7.077 1.00 89.69 116 ASP A CA 1
ATOM 793 C C . ASP A 1 116 ? 6.535 0.748 -8.195 1.00 89.69 116 ASP A C 1
ATOM 795 O O . ASP A 1 116 ? 7.519 0.002 -8.294 1.00 89.69 116 ASP A O 1
ATOM 799 N N . PRO A 1 117 ? 6.314 1.715 -9.104 1.00 90.06 117 PRO A N 1
ATOM 800 C CA . PRO A 1 117 ? 7.354 2.153 -10.024 1.00 90.06 117 PRO A CA 1
ATOM 801 C C . PRO A 1 117 ? 8.497 2.823 -9.264 1.00 90.06 117 PRO A C 1
ATOM 803 O O . PRO A 1 117 ? 8.273 3.715 -8.465 1.00 90.06 117 PRO A O 1
ATOM 806 N N . LEU A 1 118 ? 9.736 2.454 -9.567 1.00 90.31 118 LEU A N 1
ATOM 807 C CA . LEU A 1 118 ? 10.890 2.984 -8.845 1.00 90.31 118 LEU A CA 1
ATOM 808 C C . LEU A 1 118 ? 11.403 4.280 -9.470 1.00 90.31 118 LEU A C 1
ATOM 810 O O . LEU A 1 118 ? 11.153 4.580 -10.636 1.00 90.31 118 LEU A O 1
ATOM 814 N N . SER A 1 119 ? 12.252 5.007 -8.743 1.00 89.94 119 SER A N 1
ATOM 815 C CA . SER A 1 119 ? 12.879 6.246 -9.245 1.00 89.94 119 SER A CA 1
ATOM 816 C C . SER A 1 119 ? 13.667 6.063 -10.561 1.00 89.94 119 SER A C 1
ATOM 818 O O . SER A 1 119 ? 13.865 7.005 -11.329 1.00 89.94 119 SER A O 1
ATOM 820 N N . SER A 1 120 ? 14.130 4.843 -10.854 1.00 87.44 120 SER A N 1
ATOM 821 C CA . SER A 1 120 ? 14.795 4.500 -12.120 1.00 87.44 120 SER A CA 1
ATOM 822 C C . SER A 1 120 ? 13.843 4.265 -13.291 1.00 87.44 120 SER A C 1
ATOM 824 O O . SER A 1 120 ? 14.303 4.153 -14.433 1.00 87.44 120 SER A O 1
ATOM 826 N N . ASP A 1 121 ? 12.547 4.159 -13.024 1.00 89.56 121 ASP A N 1
ATOM 827 C CA . ASP A 1 121 ? 11.578 3.678 -13.986 1.00 89.56 121 ASP A CA 1
ATOM 828 C C . ASP A 1 121 ? 11.041 4.794 -14.889 1.00 89.56 121 ASP A C 1
ATOM 830 O O . ASP A 1 121 ? 11.183 5.992 -14.654 1.00 89.56 121 ASP A O 1
ATOM 834 N N . THR A 1 122 ? 10.461 4.383 -16.007 1.00 89.50 122 THR A N 1
ATOM 835 C CA . THR A 1 122 ? 9.772 5.210 -16.983 1.00 89.50 122 THR A CA 1
ATOM 836 C C . THR A 1 122 ? 8.315 4.798 -16.982 1.00 89.50 122 THR A C 1
ATOM 838 O O . THR A 1 122 ? 7.957 3.685 -17.371 1.00 89.50 122 THR A O 1
ATOM 841 N N . THR A 1 123 ? 7.470 5.723 -16.554 1.00 88.44 123 THR A N 1
ATOM 842 C CA . THR A 1 123 ? 6.026 5.553 -16.442 1.00 88.44 123 THR A CA 1
ATOM 843 C C . THR A 1 123 ? 5.307 6.459 -17.450 1.00 88.44 123 THR A C 1
ATOM 845 O O . THR A 1 123 ? 5.919 7.342 -18.060 1.00 88.44 123 THR A O 1
ATOM 848 N N . PRO A 1 124 ? 3.980 6.322 -17.630 1.00 88.94 124 PRO A N 1
ATOM 849 C CA . PRO A 1 124 ? 3.193 7.318 -18.360 1.00 88.94 124 PRO A CA 1
ATOM 850 C C . PRO A 1 124 ? 3.288 8.742 -17.780 1.00 88.94 124 PRO A C 1
ATOM 852 O O . PRO A 1 124 ? 2.923 9.699 -18.460 1.00 88.94 124 PRO A O 1
ATOM 855 N N . CYS A 1 125 ? 3.779 8.884 -16.545 1.00 89.31 125 CYS A N 1
ATOM 856 C CA . CYS A 1 125 ? 3.962 10.150 -15.842 1.00 89.31 125 CYS A CA 1
ATOM 857 C C . CYS A 1 125 ? 5.363 10.763 -16.021 1.00 89.31 125 CYS A C 1
ATOM 859 O O . CYS A 1 125 ? 5.627 11.856 -15.515 1.00 89.31 125 CYS A O 1
ATOM 861 N N . GLY A 1 126 ? 6.253 10.107 -16.770 1.00 85.69 126 GLY A N 1
ATOM 862 C CA . GLY A 1 126 ? 7.577 10.619 -17.113 1.00 85.69 126 GLY A CA 1
ATOM 863 C C . GLY A 1 126 ? 8.656 9.541 -17.096 1.00 85.69 126 GLY A C 1
ATOM 864 O O . GLY A 1 126 ? 8.408 8.382 -16.778 1.00 85.69 126 GLY A O 1
ATOM 865 N N . ALA A 1 127 ? 9.865 9.929 -17.495 1.00 81.94 127 ALA A N 1
ATOM 866 C CA . ALA A 1 127 ? 11.036 9.062 -17.452 1.00 81.94 127 ALA A CA 1
ATOM 867 C C . ALA A 1 127 ? 11.881 9.363 -16.212 1.00 81.94 127 ALA A C 1
ATOM 869 O O . ALA A 1 127 ? 12.077 10.535 -15.884 1.00 81.94 127 ALA A O 1
ATOM 870 N N . SER A 1 128 ? 12.422 8.309 -15.596 1.00 81.50 128 SER A N 1
ATOM 871 C CA . SER A 1 128 ? 13.279 8.374 -14.406 1.00 81.50 128 SER A CA 1
ATOM 872 C C . SER A 1 128 ? 12.631 9.167 -13.275 1.00 81.50 128 SER A C 1
ATOM 874 O O . SER A 1 128 ? 13.209 10.116 -12.738 1.00 81.50 128 SER A O 1
ATOM 876 N N . ASN A 1 129 ? 11.378 8.818 -12.998 1.00 84.56 129 ASN A N 1
ATOM 877 C CA . ASN A 1 129 ? 10.627 9.340 -11.878 1.00 84.56 129 ASN A CA 1
ATOM 878 C C . ASN A 1 129 ? 9.670 8.274 -11.345 1.00 84.56 129 ASN A C 1
ATOM 880 O O . ASN A 1 129 ? 9.022 7.553 -12.104 1.00 84.56 129 ASN A O 1
ATOM 884 N N . ASP A 1 130 ? 9.570 8.217 -10.028 1.00 89.62 130 ASP A N 1
ATOM 885 C CA . ASP A 1 130 ? 8.510 7.487 -9.357 1.00 89.62 130 ASP A CA 1
ATOM 886 C C . ASP A 1 130 ? 7.309 8.444 -9.191 1.00 89.62 130 ASP A C 1
ATOM 888 O O . ASP A 1 130 ? 7.467 9.493 -8.561 1.00 89.62 130 ASP A O 1
ATOM 892 N N . PRO A 1 131 ? 6.128 8.168 -9.784 1.00 90.31 131 PRO A N 1
ATOM 893 C CA . PRO A 1 131 ? 4.944 9.015 -9.661 1.00 90.31 131 PRO A CA 1
ATOM 894 C C . PRO A 1 131 ? 4.169 8.856 -8.342 1.00 90.31 131 PRO A C 1
ATOM 896 O O . PRO A 1 131 ? 3.189 9.581 -8.157 1.00 90.31 131 PRO A O 1
ATOM 899 N N . THR A 1 132 ? 4.543 7.930 -7.456 1.00 91.88 132 THR A N 1
ATOM 900 C CA . THR A 1 132 ? 3.806 7.597 -6.223 1.00 91.88 132 THR A CA 1
ATOM 901 C C . THR A 1 132 ? 4.401 8.251 -4.969 1.00 91.88 132 THR A C 1
ATOM 903 O O . THR A 1 132 ? 3.903 8.059 -3.860 1.00 91.88 132 THR A O 1
ATOM 906 N N . THR A 1 133 ? 5.405 9.115 -5.132 1.00 93.31 133 THR A N 1
ATOM 907 C CA . THR A 1 133 ? 6.086 9.775 -4.012 1.00 93.31 133 THR A CA 1
ATOM 908 C C . THR A 1 133 ? 5.241 10.865 -3.359 1.00 93.31 133 THR A C 1
ATOM 910 O O . THR A 1 133 ? 4.501 11.587 -4.034 1.00 93.31 133 THR A O 1
ATOM 913 N N . PHE A 1 134 ? 5.419 11.078 -2.052 1.00 93.50 134 PHE A N 1
ATOM 914 C CA . PHE A 1 134 ? 4.912 12.280 -1.388 1.00 93.50 134 PHE A CA 1
ATOM 915 C C . PHE A 1 134 ? 5.717 13.517 -1.809 1.00 93.50 134 PHE A C 1
ATOM 917 O O . PHE A 1 134 ? 6.928 13.595 -1.610 1.00 93.50 134 PHE A O 1
ATOM 924 N N . THR A 1 135 ? 5.029 14.533 -2.334 1.00 93.25 135 THR A N 1
ATOM 925 C CA . THR A 1 135 ? 5.662 15.795 -2.777 1.00 93.25 135 THR A CA 1
ATOM 926 C C . THR A 1 135 ? 5.765 16.847 -1.672 1.00 93.25 135 THR A C 1
ATOM 928 O O . THR A 1 135 ? 6.335 17.922 -1.863 1.00 93.25 135 THR A O 1
ATOM 931 N N . THR A 1 136 ? 5.198 16.549 -0.506 1.00 87.44 136 THR A N 1
ATOM 932 C CA . THR A 1 136 ? 5.181 17.408 0.677 1.00 87.44 136 THR A CA 1
ATOM 933 C C . THR A 1 136 ? 5.618 16.615 1.898 1.00 87.44 136 THR A C 1
ATOM 935 O O . THR A 1 136 ? 5.502 15.394 1.933 1.00 87.44 136 THR A O 1
ATOM 938 N N . SER A 1 137 ? 6.096 17.311 2.930 1.00 88.69 137 SER A N 1
ATOM 939 C CA . SER A 1 137 ? 6.303 16.685 4.236 1.00 88.69 137 SER A CA 1
ATOM 940 C C . SER A 1 137 ? 4.945 16.278 4.804 1.00 88.69 137 SER A C 1
ATOM 942 O O . SER A 1 137 ? 4.137 17.159 5.081 1.00 88.69 137 SER A O 1
ATOM 944 N N . VAL A 1 138 ? 4.727 14.979 4.983 1.00 89.56 138 VAL A N 1
ATOM 945 C CA . VAL A 1 138 ? 3.502 14.410 5.561 1.00 89.56 138 VAL A CA 1
ATOM 946 C C . VAL A 1 138 ? 3.814 13.677 6.862 1.00 89.56 138 VAL A C 1
ATOM 948 O O . VAL A 1 138 ? 4.918 13.164 7.050 1.00 89.56 138 VAL A O 1
ATOM 951 N N . LYS A 1 139 ? 2.845 13.658 7.771 1.00 89.00 139 LYS A N 1
ATOM 952 C CA . LYS A 1 139 ? 2.854 12.929 9.042 1.00 89.00 139 LYS A CA 1
ATOM 953 C C . LYS A 1 139 ? 1.548 12.153 9.188 1.00 89.00 139 LYS A C 1
ATOM 955 O O . LYS A 1 139 ? 0.529 12.556 8.636 1.00 89.00 139 LYS A O 1
ATOM 960 N N . ASN A 1 140 ? 1.538 11.103 10.006 1.00 87.25 140 ASN A N 1
ATOM 961 C CA . ASN A 1 140 ? 0.356 10.248 10.197 1.00 87.25 140 ASN A CA 1
ATOM 962 C C . ASN A 1 140 ? -0.867 10.998 10.768 1.00 87.25 140 ASN A C 1
ATOM 964 O O . ASN A 1 140 ? -1.994 10.553 10.600 1.00 87.25 140 ASN A O 1
ATOM 968 N N . GLY A 1 141 ? -0.667 12.149 11.423 1.00 87.31 141 GLY A N 1
ATOM 969 C CA . GLY A 1 141 ? -1.747 13.017 11.918 1.00 87.31 141 GLY A CA 1
ATOM 970 C C . GLY A 1 141 ? -2.243 14.080 10.934 1.00 87.31 141 GLY A C 1
ATOM 971 O O . GLY A 1 141 ? -3.216 14.775 11.229 1.00 87.31 141 GLY A O 1
ATOM 972 N N . ASP A 1 142 ? -1.585 14.239 9.784 1.00 89.88 142 ASP A N 1
ATOM 973 C CA . ASP A 1 142 ? -1.994 15.234 8.796 1.00 89.88 142 ASP A CA 1
ATOM 974 C C . ASP A 1 142 ? -3.315 14.816 8.128 1.00 89.88 142 ASP A C 1
ATOM 976 O O . ASP A 1 142 ? -3.600 13.626 7.957 1.00 89.88 142 ASP A O 1
ATOM 980 N N . ASP A 1 143 ? -4.124 15.805 7.737 1.00 89.94 143 ASP A N 1
ATOM 981 C CA . ASP A 1 143 ? -5.364 15.586 6.981 1.00 89.94 143 ASP A CA 1
ATOM 982 C C . ASP A 1 143 ? -5.046 14.866 5.665 1.00 89.94 143 ASP A C 1
ATOM 984 O O . ASP A 1 143 ? -4.204 15.328 4.887 1.00 89.94 143 ASP A O 1
ATOM 988 N N . ILE A 1 144 ? -5.748 13.757 5.405 1.00 92.06 144 ILE A N 1
ATOM 989 C CA . ILE A 1 144 ? -5.604 12.972 4.176 1.00 92.06 144 ILE A CA 1
ATOM 990 C C . ILE A 1 144 ? -5.737 13.876 2.951 1.00 92.06 144 ILE A C 1
ATOM 992 O O . ILE A 1 144 ? -4.920 13.801 2.039 1.00 92.06 144 ILE A O 1
ATOM 996 N N . ASN A 1 145 ? -6.708 14.790 2.936 1.00 92.44 145 ASN A N 1
ATOM 997 C CA . ASN A 1 145 ? -6.949 15.653 1.777 1.00 92.44 145 ASN A CA 1
ATOM 998 C C . ASN A 1 145 ? -5.811 16.666 1.541 1.00 92.44 145 ASN A C 1
ATOM 1000 O O . ASN A 1 145 ? -5.668 17.206 0.442 1.00 92.44 145 ASN A O 1
ATOM 1004 N N . GLY A 1 146 ? -4.986 16.920 2.563 1.00 90.81 146 GLY A N 1
ATOM 1005 C CA . GLY A 1 146 ? -3.796 17.764 2.489 1.00 90.81 146 GLY A CA 1
ATOM 1006 C C . GLY A 1 146 ? -2.550 17.042 1.971 1.00 90.81 146 GLY A C 1
ATOM 1007 O O . GLY A 1 146 ? -1.598 17.705 1.555 1.00 90.81 146 GLY A O 1
ATOM 1008 N N . MET A 1 147 ? -2.545 15.707 1.949 1.00 93.19 147 MET A N 1
ATOM 1009 C CA . MET A 1 147 ? -1.424 14.925 1.433 1.00 93.19 147 MET A CA 1
ATOM 1010 C C . MET A 1 147 ? -1.363 15.040 -0.089 1.00 93.19 147 MET A C 1
ATOM 1012 O O . MET A 1 147 ? -2.381 14.913 -0.776 1.00 93.19 147 MET A O 1
ATOM 1016 N N . ALA A 1 148 ? -0.165 15.277 -0.622 1.00 95.50 148 ALA A N 1
ATOM 1017 C CA . ALA A 1 148 ? 0.070 15.425 -2.051 1.00 95.50 148 ALA A CA 1
ATOM 1018 C C . ALA A 1 148 ? 1.078 14.392 -2.557 1.00 95.50 148 ALA A C 1
ATOM 1020 O O . ALA A 1 148 ? 2.107 14.159 -1.916 1.00 95.50 148 ALA A O 1
ATOM 1021 N N . PHE A 1 149 ? 0.795 13.827 -3.728 1.00 95.31 149 PHE A N 1
ATOM 1022 C CA . PHE A 1 149 ? 1.651 12.862 -4.406 1.00 95.31 149 PHE A CA 1
ATOM 1023 C C . PHE A 1 149 ? 2.057 13.349 -5.799 1.00 95.31 149 PHE A C 1
ATOM 1025 O O . PHE A 1 149 ? 1.414 14.218 -6.409 1.00 95.31 149 PHE A O 1
ATOM 1032 N N . GLY A 1 150 ? 3.116 12.759 -6.333 1.00 94.62 150 GLY A N 1
ATOM 1033 C CA . GLY A 1 150 ? 3.543 12.994 -7.699 1.00 94.62 150 GLY A CA 1
ATOM 1034 C C . GLY A 1 150 ? 4.960 12.511 -7.976 1.00 94.62 150 GLY A C 1
ATOM 1035 O O . GLY A 1 150 ? 5.532 11.775 -7.174 1.00 94.62 150 GLY A O 1
ATOM 1036 N N . PRO A 1 151 ? 5.543 12.942 -9.108 1.00 93.06 151 PRO A N 1
ATOM 1037 C CA . PRO A 1 151 ? 6.837 12.466 -9.546 1.00 93.06 151 PRO A CA 1
ATOM 1038 C C . PRO A 1 151 ? 7.967 12.927 -8.630 1.00 93.06 151 PRO A C 1
ATOM 1040 O O . PRO A 1 151 ? 8.160 14.131 -8.435 1.00 93.06 151 PRO A O 1
ATOM 1043 N N . GLY A 1 152 ? 8.754 11.978 -8.141 1.00 90.62 152 GLY A N 1
ATOM 1044 C CA . GLY A 1 152 ? 9.897 12.225 -7.278 1.00 90.62 152 GLY A CA 1
ATOM 1045 C C . GLY A 1 152 ? 11.036 11.242 -7.512 1.00 90.62 152 GLY A C 1
ATOM 1046 O O . GLY A 1 152 ? 10.939 10.302 -8.298 1.00 90.62 152 GLY A O 1
ATOM 1047 N N . ASN A 1 153 ? 12.152 11.521 -6.842 1.00 89.56 153 ASN A N 1
ATOM 1048 C CA . ASN A 1 153 ? 13.275 10.601 -6.723 1.00 89.56 153 ASN A CA 1
ATOM 1049 C C . ASN A 1 153 ? 13.488 10.324 -5.238 1.00 89.56 153 ASN A C 1
ATOM 1051 O O . ASN A 1 153 ? 13.796 11.243 -4.471 1.00 89.56 153 ASN A O 1
ATOM 1055 N N . VAL A 1 154 ? 13.335 9.066 -4.851 1.00 88.81 154 VAL A N 1
ATOM 1056 C CA . VAL A 1 154 ? 13.427 8.598 -3.472 1.00 88.81 154 VAL A CA 1
ATOM 1057 C C . VAL A 1 154 ? 14.690 7.745 -3.334 1.00 88.81 154 VAL A C 1
ATOM 1059 O O . VAL A 1 154 ? 14.988 6.922 -4.198 1.00 88.81 154 VAL A O 1
ATOM 1062 N N . PRO A 1 155 ? 15.511 7.940 -2.287 1.00 89.06 155 PRO A N 1
ATOM 1063 C CA . PRO A 1 155 ? 16.626 7.037 -2.028 1.00 89.06 155 PRO A CA 1
ATOM 1064 C C . PRO A 1 155 ? 16.121 5.611 -1.784 1.00 89.06 155 PRO A C 1
ATOM 1066 O O . PRO A 1 155 ? 15.194 5.440 -1.005 1.00 89.06 155 PRO A O 1
ATOM 1069 N N . ASN A 1 156 ? 16.805 4.591 -2.313 1.00 87.31 156 ASN A N 1
ATOM 1070 C CA . ASN A 1 156 ? 16.399 3.177 -2.217 1.00 87.31 156 ASN A CA 1
ATOM 1071 C C . ASN A 1 156 ? 15.979 2.690 -0.815 1.00 87.31 156 ASN A C 1
ATOM 1073 O O . ASN A 1 156 ? 15.160 1.789 -0.692 1.00 87.31 156 ASN A O 1
ATOM 1077 N N . LYS A 1 157 ? 16.556 3.241 0.261 1.00 84.00 157 LYS A N 1
ATOM 1078 C CA . LYS A 1 157 ? 16.200 2.843 1.635 1.00 84.00 157 LYS A CA 1
ATOM 1079 C C . LYS A 1 157 ? 14.829 3.357 2.110 1.00 84.00 157 LYS A C 1
ATOM 1081 O O . LYS A 1 157 ? 14.317 2.867 3.109 1.00 84.00 157 LYS A O 1
ATOM 1086 N N . ASN A 1 158 ? 14.290 4.367 1.430 1.00 87.69 158 ASN A N 1
ATOM 1087 C CA . ASN A 1 158 ? 13.005 5.012 1.701 1.00 87.69 158 ASN A CA 1
ATOM 1088 C C . ASN A 1 158 ? 11.966 4.675 0.617 1.00 87.69 158 ASN A C 1
ATOM 1090 O O . ASN A 1 158 ? 10.890 5.260 0.619 1.00 87.69 158 ASN A O 1
ATOM 1094 N N . ASP A 1 159 ? 12.328 3.808 -0.325 1.00 89.44 159 ASP A N 1
ATOM 1095 C CA . ASP A 1 159 ? 11.532 3.453 -1.493 1.00 89.44 159 ASP A CA 1
ATOM 1096 C C . ASP A 1 159 ? 11.042 2.005 -1.339 1.00 89.44 159 ASP A C 1
ATOM 1098 O O . ASP A 1 159 ? 11.740 1.163 -0.745 1.00 89.44 159 ASP A O 1
ATOM 1102 N N . LEU A 1 160 ? 9.843 1.723 -1.838 1.00 90.12 160 LEU A N 1
ATOM 1103 C CA . LEU A 1 160 ? 9.202 0.416 -1.740 1.00 90.12 160 LEU A CA 1
ATOM 1104 C C . LEU A 1 160 ? 9.090 -0.188 -3.139 1.00 90.12 160 LEU A C 1
ATOM 1106 O O . LEU A 1 160 ? 8.824 0.516 -4.092 1.00 90.12 160 LEU A O 1
ATOM 1110 N N . SER A 1 161 ? 9.293 -1.497 -3.302 1.00 88.44 161 SER A N 1
ATOM 1111 C CA . SER A 1 161 ? 9.042 -2.154 -4.603 1.00 88.44 161 SER A CA 1
ATOM 1112 C C . SER A 1 161 ? 7.657 -2.765 -4.696 1.00 88.44 161 SER A C 1
ATOM 1114 O O . SER A 1 161 ? 7.046 -2.799 -5.764 1.00 88.44 161 SER A O 1
ATOM 1116 N N . ASN A 1 162 ? 7.186 -3.328 -3.588 1.00 88.25 162 ASN A N 1
ATOM 1117 C CA . ASN A 1 162 ? 5.962 -4.104 -3.533 1.00 88.25 162 ASN A CA 1
ATOM 1118 C C . ASN A 1 162 ? 5.271 -3.861 -2.198 1.00 88.25 162 ASN A C 1
ATOM 1120 O O . ASN A 1 162 ? 5.933 -3.851 -1.161 1.00 88.25 162 ASN A O 1
ATOM 1124 N N . VAL A 1 163 ? 3.945 -3.740 -2.226 1.00 91.50 163 VAL A N 1
ATOM 1125 C CA . VAL A 1 163 ? 3.086 -3.674 -1.038 1.00 91.50 163 VAL A CA 1
ATOM 1126 C C . VAL A 1 163 ? 1.886 -4.581 -1.263 1.00 91.50 163 VAL A C 1
ATOM 1128 O O . VAL A 1 163 ? 1.257 -4.553 -2.320 1.00 91.50 163 VAL A O 1
ATOM 1131 N N . TYR A 1 164 ? 1.556 -5.416 -0.288 1.00 90.19 164 TYR A N 1
ATOM 1132 C CA . TYR A 1 164 ? 0.500 -6.409 -0.441 1.00 90.19 164 TYR A CA 1
ATOM 1133 C C . TYR A 1 164 ? -0.225 -6.659 0.872 1.00 90.19 164 TYR A C 1
ATOM 1135 O O . TYR A 1 164 ? 0.344 -6.549 1.956 1.00 90.19 164 TYR A O 1
ATOM 1143 N N . ALA A 1 165 ? -1.504 -7.006 0.762 1.00 90.25 165 ALA A N 1
ATOM 1144 C CA . ALA A 1 165 ? -2.340 -7.331 1.905 1.00 90.25 165 ALA A CA 1
ATOM 1145 C C . ALA A 1 165 ? -3.428 -8.335 1.525 1.00 90.25 165 ALA A C 1
ATOM 1147 O O . ALA A 1 165 ? -3.924 -8.348 0.397 1.00 90.25 165 ALA A O 1
ATOM 1148 N N . VAL A 1 166 ? -3.827 -9.162 2.485 1.00 88.56 166 VAL A N 1
ATOM 1149 C CA . VAL A 1 166 ? -4.979 -10.054 2.392 1.00 88.56 166 VAL A CA 1
ATOM 1150 C C . VAL A 1 166 ? -5.715 -10.072 3.721 1.00 88.56 166 VAL A C 1
ATOM 1152 O O . VAL A 1 166 ? -5.114 -10.238 4.780 1.00 88.56 166 VAL A O 1
ATOM 1155 N N . SER A 1 167 ? -7.031 -9.928 3.656 1.00 88.19 167 SER A N 1
ATOM 1156 C CA . SER A 1 167 ? -7.918 -10.154 4.786 1.00 88.19 167 SER A CA 1
ATOM 1157 C C . SER A 1 167 ? -8.710 -11.433 4.580 1.00 88.19 167 SER A C 1
ATOM 1159 O O . SER A 1 167 ? -9.143 -11.764 3.471 1.00 88.19 167 SER A O 1
ATOM 1161 N N . HIS A 1 168 ? -8.912 -12.161 5.668 1.00 84.06 168 HIS A N 1
ATOM 1162 C CA . HIS A 1 168 ? -9.625 -13.426 5.661 1.00 84.06 168 HIS A CA 1
ATOM 1163 C C . HIS A 1 168 ? -10.493 -13.562 6.908 1.00 84.06 168 HIS A C 1
ATOM 1165 O O . HIS A 1 168 ? -10.161 -13.094 7.995 1.00 84.06 168 HIS A O 1
ATOM 1171 N N . ALA A 1 169 ? -11.645 -14.189 6.732 1.00 81.94 169 ALA A N 1
ATOM 1172 C CA . ALA A 1 169 ? -12.559 -14.545 7.787 1.00 81.94 169 ALA A CA 1
ATOM 1173 C C . ALA A 1 169 ? -12.134 -15.886 8.384 1.00 81.94 169 ALA A C 1
ATOM 1175 O O . ALA A 1 169 ? -12.070 -16.900 7.686 1.00 81.94 169 ALA A O 1
ATOM 1176 N N . THR A 1 170 ? -11.920 -15.916 9.696 1.00 73.06 170 THR A N 1
ATOM 1177 C CA . THR A 1 170 ? -11.885 -17.171 10.454 1.00 73.06 170 THR A CA 1
ATOM 1178 C C . THR A 1 170 ? -13.195 -17.360 11.209 1.00 73.06 170 THR A C 1
ATOM 1180 O O . THR A 1 170 ? -13.993 -16.435 11.351 1.00 73.06 170 THR A O 1
ATOM 1183 N N . ALA A 1 171 ? -13.412 -18.561 11.748 1.00 69.81 171 ALA A N 1
ATOM 1184 C CA . ALA A 1 171 ? -14.568 -18.838 12.601 1.00 69.81 171 ALA A CA 1
ATOM 1185 C C . ALA A 1 171 ? -14.595 -17.993 13.895 1.00 69.81 171 ALA A C 1
ATOM 1187 O O . ALA A 1 171 ? -15.641 -17.918 14.535 1.00 69.81 171 ALA A O 1
ATOM 1188 N N . ALA A 1 172 ? -13.466 -17.388 14.289 1.00 71.44 172 ALA A N 1
ATOM 1189 C CA . ALA A 1 172 ? -13.345 -16.597 15.512 1.00 71.44 172 ALA A CA 1
ATOM 1190 C C . ALA A 1 172 ? -13.325 -15.083 15.249 1.00 71.44 172 ALA A C 1
ATOM 1192 O O . ALA A 1 172 ? -14.040 -14.343 15.920 1.00 71.44 172 ALA A O 1
ATOM 1193 N N . ARG A 1 173 ? -12.495 -14.620 14.303 1.00 73.12 173 ARG A N 1
ATOM 1194 C CA . ARG A 1 173 ? -12.301 -13.195 13.978 1.00 73.12 173 ARG A CA 1
ATOM 1195 C C . ARG A 1 173 ? -11.751 -12.999 12.556 1.00 73.12 173 ARG A C 1
ATOM 1197 O O . ARG A 1 173 ? -11.136 -13.930 12.029 1.00 73.12 173 ARG A O 1
ATOM 1204 N N . PRO A 1 174 ? -11.944 -11.835 11.915 1.00 79.88 174 PRO A N 1
ATOM 1205 C CA . PRO A 1 174 ? -11.171 -11.506 10.726 1.00 79.88 174 PRO A CA 1
ATOM 1206 C C . PRO A 1 174 ? -9.689 -11.379 11.098 1.00 79.88 174 PRO A C 1
ATOM 1208 O O . PRO A 1 174 ? -9.357 -10.869 12.168 1.00 79.88 174 PRO A O 1
ATOM 1211 N N . GLU A 1 175 ? -8.804 -11.839 10.225 1.00 83.19 175 GLU A N 1
ATOM 1212 C CA . GLU A 1 175 ? -7.373 -11.555 10.329 1.00 83.19 175 GLU A CA 1
ATOM 1213 C C . GLU A 1 175 ? -6.881 -10.875 9.050 1.00 83.19 175 GLU A C 1
ATOM 1215 O O . GLU A 1 175 ? -7.561 -10.850 8.016 1.00 83.19 175 GLU A O 1
ATOM 1220 N N . LEU A 1 176 ? -5.728 -10.231 9.175 1.00 83.12 176 LEU A N 1
ATOM 1221 C CA . LEU A 1 176 ? -5.124 -9.395 8.156 1.00 83.12 176 LEU A CA 1
ATOM 1222 C C . LEU A 1 176 ? -3.643 -9.738 8.093 1.00 83.12 176 LEU A C 1
ATOM 1224 O O . LEU A 1 176 ? -2.924 -9.588 9.080 1.00 83.12 176 LEU A O 1
ATOM 1228 N N . PHE A 1 177 ? -3.204 -10.190 6.928 1.00 84.81 177 PHE A N 1
ATOM 1229 C CA . PHE A 1 177 ? -1.794 -10.348 6.612 1.00 84.81 177 PHE A CA 1
ATOM 1230 C C . PHE A 1 177 ? -1.397 -9.259 5.634 1.00 84.81 177 PHE A C 1
ATOM 1232 O O . PHE A 1 177 ? -2.158 -8.923 4.727 1.00 84.81 177 PHE A O 1
ATOM 1239 N N . PHE A 1 178 ? -0.200 -8.721 5.802 1.00 87.25 178 PHE A N 1
ATOM 1240 C CA . PHE A 1 178 ? 0.328 -7.673 4.948 1.00 87.25 178 PHE A CA 1
ATOM 1241 C C . PHE A 1 178 ? 1.848 -7.741 4.911 1.00 87.25 178 PHE A C 1
ATOM 1243 O O . PHE A 1 178 ? 2.476 -8.400 5.742 1.00 87.25 178 PHE A O 1
ATOM 1250 N N . GLY A 1 179 ? 2.429 -7.062 3.934 1.00 85.94 179 GLY A N 1
ATOM 1251 C CA . GLY A 1 179 ? 3.865 -6.918 3.814 1.00 85.94 179 GLY A CA 1
ATOM 1252 C C . GLY A 1 179 ? 4.236 -5.854 2.797 1.00 85.94 179 GLY A C 1
ATOM 1253 O O . GLY A 1 179 ? 3.417 -5.417 1.986 1.00 85.94 179 GLY A O 1
ATOM 1254 N N . ALA A 1 180 ? 5.496 -5.446 2.862 1.00 88.12 180 ALA A N 1
ATOM 1255 C CA . ALA A 1 180 ? 6.117 -4.581 1.880 1.00 88.12 180 ALA A CA 1
ATOM 1256 C C . ALA A 1 180 ? 7.587 -4.962 1.698 1.00 88.12 180 ALA A C 1
ATOM 1258 O O . ALA A 1 180 ? 8.173 -5.657 2.532 1.00 88.12 180 ALA A O 1
ATOM 1259 N N . GLU A 1 181 ? 8.187 -4.488 0.615 1.00 85.94 181 GLU A N 1
ATOM 1260 C CA . GLU A 1 181 ? 9.596 -4.698 0.306 1.00 85.94 181 GLU A CA 1
ATOM 1261 C C . GLU A 1 181 ? 10.327 -3.366 0.177 1.00 85.94 181 GLU A C 1
ATOM 1263 O O . GLU A 1 181 ? 9.888 -2.496 -0.567 1.00 85.94 181 GLU A O 1
ATOM 1268 N N . ARG A 1 182 ? 11.467 -3.236 0.862 1.00 86.06 182 ARG A N 1
ATOM 1269 C CA . ARG A 1 182 ? 12.398 -2.111 0.695 1.00 86.06 182 ARG A CA 1
ATOM 1270 C C . ARG A 1 182 ? 13.444 -2.457 -0.360 1.00 86.06 182 ARG A C 1
ATOM 1272 O O . ARG A 1 182 ? 13.921 -3.592 -0.396 1.00 86.06 182 ARG A O 1
ATOM 1279 N N . LEU A 1 183 ? 13.883 -1.473 -1.147 1.00 85.69 183 LEU A N 1
ATOM 1280 C CA . LEU A 1 183 ? 14.935 -1.696 -2.154 1.00 85.69 183 LEU A CA 1
ATOM 1281 C C . LEU A 1 183 ? 16.33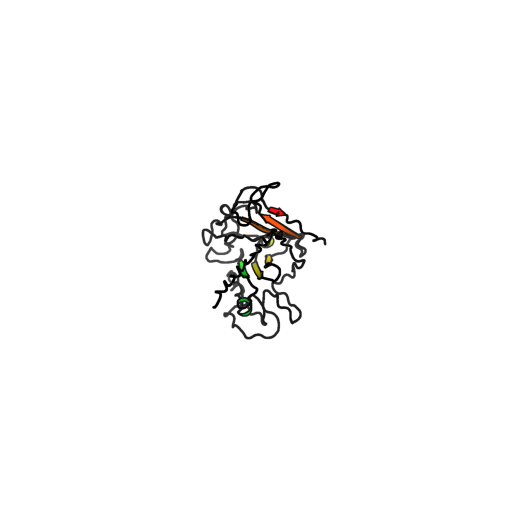9 -1.846 -1.556 1.00 85.69 183 LEU A C 1
ATOM 1283 O O . LEU A 1 183 ? 17.245 -2.387 -2.192 1.00 85.69 183 LEU A O 1
ATOM 1287 N N . SER A 1 184 ? 16.555 -1.308 -0.359 1.00 86.00 184 SER A N 1
ATOM 1288 C CA . SER A 1 184 ? 17.801 -1.443 0.386 1.00 86.00 184 SER A CA 1
ATOM 1289 C C . SER A 1 184 ? 17.514 -1.439 1.876 1.00 86.00 184 SER A C 1
ATOM 1291 O O . SER A 1 184 ? 16.687 -0.675 2.366 1.00 86.00 184 SER A O 1
ATOM 1293 N N . ASP A 1 185 ? 18.256 -2.262 2.599 1.00 82.44 185 ASP A N 1
ATOM 1294 C CA . ASP A 1 185 ? 18.213 -2.374 4.045 1.00 82.44 185 ASP A CA 1
ATOM 1295 C C . ASP A 1 185 ? 19.283 -1.510 4.729 1.00 82.44 185 ASP A C 1
ATOM 1297 O O . ASP A 1 185 ? 19.674 -1.789 5.845 1.00 82.44 185 ASP A O 1
ATOM 1301 N N . ASN A 1 186 ? 19.793 -0.448 4.102 1.00 85.19 186 ASN A N 1
ATOM 1302 C CA . ASN A 1 186 ? 20.882 0.326 4.698 1.00 85.19 186 ASN A CA 1
ATOM 1303 C C . ASN A 1 186 ? 20.406 1.321 5.776 1.00 85.19 186 ASN A C 1
ATOM 1305 O O . ASN A 1 186 ? 19.818 2.363 5.463 1.00 85.19 186 ASN A O 1
ATOM 1309 N N . GLY A 1 187 ? 20.783 1.053 7.027 1.00 84.31 187 GLY A N 1
ATOM 1310 C CA . GLY A 1 187 ? 20.533 1.924 8.176 1.00 84.31 187 GLY A CA 1
ATOM 1311 C C . GLY A 1 187 ? 19.099 1.848 8.701 1.00 84.31 187 GLY A C 1
ATOM 1312 O O . GLY A 1 187 ? 18.345 0.938 8.363 1.00 84.31 187 GLY A O 1
ATOM 1313 N N . ASP A 1 188 ? 18.740 2.801 9.559 1.00 86.12 188 ASP A N 1
ATOM 1314 C CA . ASP A 1 188 ? 17.407 2.846 10.160 1.00 86.12 188 ASP A CA 1
ATOM 1315 C C . ASP A 1 188 ? 16.353 3.269 9.126 1.00 86.12 188 ASP A C 1
ATOM 1317 O O . ASP A 1 188 ? 16.588 4.164 8.294 1.00 86.12 188 ASP A O 1
ATOM 1321 N N . SER A 1 189 ? 15.192 2.621 9.192 1.00 86.12 189 SER A N 1
ATOM 1322 C CA . SER A 1 189 ? 14.019 2.926 8.369 1.00 86.12 189 SER A CA 1
ATOM 1323 C C . SER A 1 189 ? 12.733 2.608 9.123 1.00 86.12 189 SER A C 1
ATOM 1325 O O . SER A 1 189 ? 12.733 1.734 9.984 1.00 86.12 189 SER A O 1
ATOM 1327 N N . HIS A 1 190 ? 11.640 3.256 8.735 1.00 88.12 190 HIS A N 1
ATOM 1328 C CA . HIS A 1 190 ? 10.324 3.112 9.352 1.00 88.12 190 HIS A CA 1
ATOM 1329 C C . HIS A 1 190 ? 9.283 2.908 8.248 1.00 88.12 190 HIS A C 1
ATOM 1331 O O . HIS A 1 190 ? 9.391 3.543 7.196 1.00 88.12 190 HIS A O 1
ATOM 1337 N N . ILE A 1 191 ? 8.320 2.012 8.462 1.00 89.19 191 ILE A N 1
ATOM 1338 C CA . ILE A 1 191 ? 7.173 1.814 7.569 1.00 89.19 191 ILE A CA 1
ATOM 1339 C C . ILE A 1 191 ? 5.908 1.801 8.419 1.00 89.19 191 ILE A C 1
ATOM 1341 O O . ILE A 1 191 ? 5.786 0.972 9.318 1.00 89.19 191 ILE A O 1
ATOM 1345 N N . ASP A 1 192 ? 4.956 2.658 8.068 1.00 91.69 192 ASP A N 1
ATOM 1346 C CA . ASP A 1 192 ? 3.618 2.637 8.645 1.00 91.69 192 ASP A CA 1
ATOM 1347 C C . ASP A 1 192 ? 2.630 2.022 7.655 1.00 91.69 192 ASP A C 1
ATOM 1349 O O . ASP A 1 192 ? 2.575 2.405 6.483 1.00 91.69 192 ASP A O 1
ATOM 1353 N N . PHE A 1 193 ? 1.824 1.081 8.138 1.00 91.88 193 PHE A N 1
ATOM 1354 C CA . PHE A 1 193 ? 0.691 0.527 7.406 1.00 91.88 193 PHE A CA 1
ATOM 1355 C C . PHE A 1 193 ? -0.601 1.052 8.023 1.00 91.88 193 PHE A C 1
ATOM 1357 O O . PHE A 1 193 ? -0.981 0.625 9.113 1.00 91.88 193 PHE A O 1
ATOM 1364 N N . GLU A 1 194 ? -1.281 1.958 7.322 1.00 91.88 194 GLU A N 1
ATOM 1365 C CA . GLU A 1 194 ? -2.597 2.464 7.719 1.00 91.88 194 GLU A CA 1
ATOM 1366 C C . GLU A 1 194 ? -3.711 1.653 7.038 1.00 91.88 194 GLU A C 1
ATOM 1368 O O . GLU A 1 194 ? -3.793 1.571 5.810 1.00 91.88 194 GLU A O 1
ATOM 1373 N N . PHE A 1 195 ? -4.582 1.046 7.843 1.00 91.12 195 PHE A N 1
ATOM 1374 C CA . PHE A 1 195 ? -5.759 0.300 7.411 1.00 91.12 195 PHE A CA 1
ATOM 1375 C C . PHE A 1 195 ? -7.010 1.105 7.727 1.00 91.12 195 PHE A C 1
ATOM 1377 O O . PHE A 1 195 ? -7.472 1.157 8.868 1.00 91.12 195 PHE A O 1
ATOM 1384 N N . LEU A 1 196 ? -7.546 1.717 6.680 1.00 91.81 196 LEU A N 1
ATOM 1385 C CA . LEU A 1 196 ? -8.660 2.646 6.767 1.00 91.81 196 LEU A CA 1
ATOM 1386 C C . LEU A 1 196 ? -9.977 1.925 6.465 1.00 91.81 196 LEU A C 1
ATOM 1388 O O . LEU A 1 196 ? -10.057 1.101 5.548 1.00 91.81 196 LEU A O 1
ATOM 1392 N N . GLN A 1 197 ? -11.025 2.236 7.225 1.00 90.50 197 GLN A N 1
ATOM 1393 C CA . GLN A 1 197 ? -12.373 1.721 6.977 1.00 90.50 197 GLN A CA 1
ATOM 1394 C C . GLN A 1 197 ? -13.032 2.422 5.779 1.00 90.50 197 GLN A C 1
ATOM 1396 O O . GLN A 1 197 ? -13.948 1.867 5.162 1.00 90.50 197 GLN A O 1
ATOM 1401 N N . THR A 1 198 ? -12.568 3.626 5.428 1.00 90.94 198 THR A N 1
ATOM 1402 C CA . THR A 1 198 ? -12.994 4.345 4.222 1.00 90.94 198 THR A CA 1
ATOM 1403 C C . THR A 1 198 ? -12.039 4.103 3.052 1.00 90.94 198 THR A C 1
ATOM 1405 O O . THR A 1 198 ? -10.858 3.803 3.218 1.00 90.94 198 THR A O 1
ATOM 1408 N N . ILE A 1 199 ? -12.563 4.224 1.831 1.00 90.38 199 ILE A N 1
ATOM 1409 C CA . ILE A 1 199 ? -11.745 4.155 0.618 1.00 90.38 199 ILE A CA 1
ATOM 1410 C C . ILE A 1 199 ? -11.096 5.518 0.393 1.00 90.38 199 ILE A C 1
ATOM 1412 O O . ILE A 1 199 ? -11.803 6.514 0.228 1.00 90.38 199 ILE A O 1
ATOM 1416 N N . ILE A 1 200 ? -9.768 5.534 0.298 1.00 92.12 200 ILE A N 1
ATOM 1417 C CA . ILE A 1 200 ? -9.004 6.713 -0.109 1.00 92.12 200 ILE A CA 1
ATOM 1418 C C . ILE A 1 200 ? -8.800 6.704 -1.622 1.00 92.12 200 ILE A C 1
ATOM 1420 O O . ILE A 1 200 ? -8.443 5.686 -2.216 1.00 92.12 200 ILE A O 1
ATOM 1424 N N . GLY A 1 201 ? -9.052 7.849 -2.250 1.00 93.94 201 GLY A N 1
ATOM 1425 C CA . GLY A 1 201 ? -8.850 8.077 -3.677 1.00 93.94 201 GLY A CA 1
ATOM 1426 C C . GLY A 1 201 ? -7.718 9.059 -3.958 1.00 93.94 201 GLY A C 1
ATOM 1427 O O . GLY A 1 201 ? -7.272 9.782 -3.071 1.00 93.94 201 GLY A O 1
ATOM 1428 N N . LEU A 1 202 ? -7.314 9.139 -5.223 1.00 94.69 202 LEU A N 1
ATOM 1429 C CA . LEU A 1 202 ? -6.381 10.142 -5.737 1.00 94.69 202 LEU A CA 1
ATOM 1430 C C . LEU A 1 202 ? -7.129 11.107 -6.661 1.00 94.69 202 LEU A C 1
ATOM 1432 O O . LEU A 1 202 ? -7.962 10.682 -7.464 1.00 94.69 202 LEU A O 1
ATOM 1436 N N . THR A 1 203 ? -6.833 12.405 -6.585 1.00 94.94 203 THR A N 1
ATOM 1437 C CA . THR A 1 203 ? -7.530 13.423 -7.394 1.00 94.94 203 THR A CA 1
ATOM 1438 C C . THR A 1 203 ? -7.080 13.469 -8.857 1.00 94.94 203 THR A C 1
ATOM 1440 O O . THR A 1 203 ? -7.737 14.099 -9.687 1.00 94.94 203 THR A O 1
ATOM 1443 N N . ALA A 1 204 ? -5.976 12.801 -9.196 1.00 91.56 204 ALA A N 1
ATOM 1444 C CA . ALA A 1 204 ? -5.406 12.735 -10.538 1.00 91.56 204 ALA A CA 1
ATOM 1445 C C . ALA A 1 204 ? -4.536 11.474 -10.705 1.00 91.56 204 ALA A C 1
ATOM 1447 O O . ALA A 1 204 ? -4.383 10.697 -9.771 1.00 91.56 204 ALA A O 1
ATOM 1448 N N . GLY A 1 205 ? -3.990 11.243 -11.905 1.00 87.44 205 GLY A N 1
ATOM 1449 C CA . GLY A 1 205 ? -3.203 10.035 -12.198 1.00 87.44 205 GLY A CA 1
ATOM 1450 C C . GLY A 1 205 ? -1.694 10.159 -11.963 1.00 87.44 205 GLY A C 1
ATOM 1451 O O . GLY A 1 205 ? -1.072 9.189 -11.557 1.00 87.44 205 GLY A O 1
ATOM 1452 N N . CYS A 1 206 ? -1.103 11.329 -12.228 1.00 91.38 206 CYS A N 1
ATOM 1453 C CA . CYS A 1 206 ? 0.358 11.501 -12.186 1.00 91.38 206 CYS A CA 1
ATOM 1454 C C . CYS A 1 206 ? 0.859 12.418 -11.076 1.00 91.38 206 CYS A C 1
ATOM 1456 O O . CYS A 1 206 ? 2.027 12.355 -10.728 1.00 91.38 206 CYS A 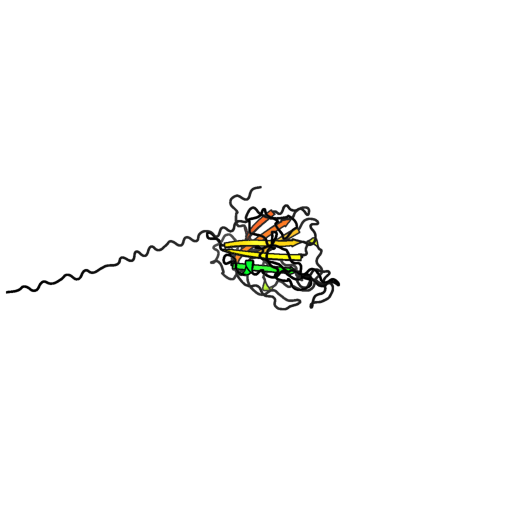O 1
ATOM 1458 N N . SER A 1 207 ? 0.013 13.309 -10.574 1.00 94.75 207 SER A N 1
ATOM 1459 C CA . SER A 1 207 ? 0.294 14.154 -9.418 1.00 94.75 207 SER A CA 1
ATOM 1460 C C . SER A 1 207 ? -1.009 14.783 -8.968 1.00 94.75 207 SER A C 1
ATOM 1462 O O . SER A 1 207 ? -1.812 15.185 -9.814 1.00 94.75 207 SER A O 1
ATOM 1464 N N . GLY A 1 208 ? -1.219 14.877 -7.664 1.00 95.50 208 GLY A N 1
ATOM 1465 C CA . GLY A 1 208 ? -2.426 15.447 -7.095 1.00 95.50 208 GLY A CA 1
ATOM 1466 C C . GLY A 1 208 ? -2.452 15.301 -5.586 1.00 95.50 208 GLY A C 1
ATOM 1467 O O . GLY A 1 208 ? -1.415 15.220 -4.934 1.00 95.50 208 GLY A O 1
ATOM 1468 N N . ASN A 1 209 ? -3.659 15.248 -5.046 1.00 96.00 209 ASN A N 1
ATOM 1469 C CA . ASN A 1 209 ? -3.920 15.060 -3.631 1.00 96.00 209 ASN A CA 1
ATOM 1470 C C . ASN A 1 209 ? -4.594 13.715 -3.397 1.00 96.00 209 ASN A C 1
ATOM 1472 O O . ASN A 1 209 ? -5.225 13.151 -4.299 1.00 96.00 209 ASN A O 1
ATOM 1476 N N . PHE A 1 210 ? -4.485 13.234 -2.169 1.00 95.00 210 PHE A N 1
ATOM 1477 C CA . PHE A 1 210 ? -5.369 12.189 -1.684 1.00 95.00 210 PHE A CA 1
ATOM 1478 C C . PHE A 1 210 ? -6.764 12.779 -1.431 1.00 95.00 210 PHE A C 1
ATOM 1480 O O . PHE A 1 210 ? -6.956 13.994 -1.358 1.00 95.00 210 PHE A O 1
ATOM 1487 N N . SER A 1 211 ? -7.761 11.907 -1.356 1.00 94.81 211 SER A N 1
ATOM 1488 C CA . SER A 1 211 ? -9.146 12.265 -1.069 1.00 94.81 211 SER A CA 1
ATOM 1489 C C . SER A 1 211 ? -9.785 11.195 -0.202 1.00 94.81 211 SER A C 1
ATOM 1491 O O . SER A 1 211 ? -9.641 10.007 -0.486 1.00 94.81 211 SER A O 1
ATOM 1493 N N . GLY A 1 212 ? -10.493 11.613 0.839 1.00 93.81 212 GLY A N 1
ATOM 1494 C CA . GLY A 1 212 ? -11.118 10.714 1.803 1.00 93.81 212 GLY A CA 1
ATOM 1495 C C . GLY A 1 212 ? -10.854 11.171 3.229 1.00 93.81 212 GLY A C 1
ATOM 1496 O O . GLY A 1 212 ? -10.430 12.305 3.451 1.00 93.81 212 GLY A O 1
ATOM 1497 N N . HIS A 1 213 ? -11.153 10.295 4.183 1.00 92.81 213 HIS A N 1
ATOM 1498 C CA . HIS A 1 213 ? -11.172 10.646 5.597 1.00 92.81 213 HIS A CA 1
ATOM 1499 C C . HIS A 1 213 ? -10.716 9.480 6.458 1.00 92.81 213 HIS A C 1
ATOM 1501 O O . HIS A 1 213 ? -11.002 8.325 6.127 1.00 92.81 213 HIS A O 1
ATOM 1507 N N . ARG A 1 214 ? -10.097 9.786 7.596 1.00 93.06 214 ARG A N 1
ATOM 1508 C CA . ARG A 1 214 ? -9.980 8.802 8.667 1.00 93.06 214 ARG A CA 1
ATOM 1509 C C . ARG A 1 214 ? -11.301 8.665 9.409 1.00 93.06 214 ARG A C 1
ATOM 1511 O O . ARG A 1 214 ? -12.150 9.565 9.426 1.00 93.06 214 ARG A O 1
ATOM 1518 N N . THR A 1 215 ? -11.474 7.509 10.016 1.00 93.81 215 THR A N 1
ATOM 1519 C CA . THR A 1 215 ? -12.621 7.157 10.836 1.00 93.81 215 THR A CA 1
ATOM 1520 C C . THR A 1 215 ? -12.170 6.600 12.173 1.00 93.81 215 THR A C 1
ATOM 1522 O O . THR A 1 215 ? -11.124 5.959 12.264 1.00 93.81 215 THR A O 1
ATOM 1525 N N . GLU A 1 216 ? -12.968 6.836 13.215 1.00 94.31 216 GLU A N 1
ATOM 1526 C CA . GLU A 1 216 ? -12.784 6.186 14.514 1.00 94.31 216 GLU A CA 1
ATOM 1527 C C . GLU A 1 216 ? -12.573 4.683 14.326 1.00 94.31 216 GLU A C 1
ATOM 1529 O O . GLU A 1 216 ? -13.411 4.012 13.719 1.00 94.31 216 GLU A O 1
ATOM 1534 N N . GLY A 1 217 ? -11.479 4.154 14.862 1.00 91.56 217 GLY A N 1
ATOM 1535 C CA . GLY A 1 217 ? -11.171 2.734 14.765 1.00 91.56 217 GLY A CA 1
ATOM 1536 C C . GLY A 1 217 ? -10.371 2.296 13.541 1.00 91.56 217 GLY A C 1
ATOM 1537 O O . GLY A 1 217 ? -10.117 1.096 13.410 1.00 91.56 217 GLY A O 1
ATOM 1538 N N . ASP A 1 218 ? -9.918 3.222 12.692 1.00 93.12 218 ASP A N 1
ATOM 1539 C CA . ASP A 1 218 ? -8.848 2.928 11.734 1.00 93.12 218 ASP A CA 1
ATOM 1540 C C . ASP A 1 218 ? -7.593 2.435 12.469 1.00 93.12 218 ASP A C 1
ATOM 1542 O O . ASP A 1 218 ? -7.336 2.811 13.614 1.00 93.12 218 ASP A O 1
ATOM 1546 N N . LEU A 1 219 ? -6.806 1.575 11.824 1.00 91.69 219 LEU A N 1
ATOM 1547 C CA . LEU A 1 219 ? -5.637 0.956 12.451 1.00 91.69 219 LEU A CA 1
ATOM 1548 C C . LEU A 1 219 ? -4.347 1.418 11.788 1.00 91.69 219 LEU A C 1
ATOM 1550 O O . LEU A 1 219 ? -4.278 1.507 10.565 1.00 91.69 219 LEU A O 1
ATOM 1554 N N . LEU A 1 220 ? -3.302 1.614 12.587 1.00 91.88 220 LEU A N 1
ATOM 1555 C CA . LEU A 1 220 ? -1.939 1.815 12.103 1.00 91.88 220 LEU A CA 1
ATOM 1556 C C . LEU A 1 220 ? -1.023 0.760 12.710 1.00 91.88 220 LEU A C 1
ATOM 1558 O O . LEU A 1 220 ? -1.011 0.566 13.925 1.00 91.88 220 LEU A O 1
ATOM 1562 N N . VAL A 1 221 ? -0.240 0.093 11.865 1.00 90.31 221 VAL A N 1
ATOM 1563 C CA . VAL A 1 221 ? 0.891 -0.724 12.312 1.00 90.31 221 VAL A CA 1
ATOM 1564 C C . VAL A 1 221 ? 2.182 -0.005 11.959 1.00 90.31 221 VAL A C 1
ATOM 1566 O O . VAL A 1 221 ? 2.509 0.108 10.778 1.00 90.31 221 VAL A O 1
ATOM 1569 N N . ALA A 1 222 ? 2.904 0.448 12.980 1.00 89.25 222 ALA A N 1
ATOM 1570 C CA . ALA A 1 222 ? 4.227 1.039 12.841 1.00 89.25 222 ALA A CA 1
ATOM 1571 C C . ALA A 1 222 ? 5.268 -0.075 12.886 1.00 89.25 222 ALA A C 1
ATOM 1573 O O . ALA A 1 222 ? 5.208 -0.937 13.766 1.00 89.25 222 ALA A O 1
ATOM 1574 N N . VAL A 1 223 ? 6.197 -0.079 11.933 1.00 86.88 223 VAL A N 1
ATOM 1575 C CA . VAL A 1 223 ? 7.271 -1.068 11.830 1.00 86.88 223 VAL A CA 1
ATOM 1576 C C . VAL A 1 223 ? 8.609 -0.346 11.746 1.00 86.88 223 VAL A C 1
ATOM 1578 O O . VAL A 1 223 ? 8.921 0.290 10.736 1.00 86.88 223 VAL A O 1
ATOM 1581 N N . ASP A 1 224 ? 9.430 -0.495 12.784 1.00 85.62 224 ASP A N 1
ATOM 1582 C CA . ASP A 1 224 ? 10.735 0.161 12.869 1.00 85.62 224 ASP A CA 1
ATOM 1583 C C . ASP A 1 224 ? 11.866 -0.828 12.627 1.00 85.62 224 ASP A C 1
ATOM 1585 O O . ASP A 1 224 ? 11.964 -1.861 13.287 1.00 85.62 224 ASP A O 1
ATOM 1589 N N . PHE A 1 225 ? 12.779 -0.475 11.729 1.00 82.94 225 PHE A N 1
ATOM 1590 C CA . PHE A 1 225 ? 13.994 -1.229 11.451 1.00 82.94 225 PHE A CA 1
ATOM 1591 C C . PHE A 1 225 ? 15.195 -0.468 12.000 1.00 82.94 225 PHE A C 1
ATOM 1593 O O . PHE A 1 225 ? 15.418 0.688 11.642 1.00 82.94 225 PHE A O 1
ATOM 1600 N N . THR A 1 226 ? 16.006 -1.133 12.824 1.00 81.62 226 THR A N 1
ATOM 1601 C CA . THR A 1 226 ? 17.242 -0.558 13.378 1.00 81.62 226 THR A CA 1
ATOM 1602 C C . THR A 1 226 ? 18.481 -1.207 12.757 1.00 81.62 226 THR A C 1
ATOM 1604 O O . THR A 1 226 ? 18.539 -2.422 12.561 1.00 81.62 226 THR A O 1
ATOM 1607 N N . GLY A 1 227 ? 19.503 -0.403 12.460 1.00 74.38 227 GLY A N 1
ATOM 1608 C CA . GLY A 1 227 ? 20.819 -0.839 11.995 1.00 74.38 227 GLY A CA 1
ATOM 1609 C C . GLY A 1 227 ? 20.805 -1.540 10.638 1.00 74.38 227 GLY A C 1
ATOM 1610 O O . GLY A 1 227 ? 21.738 -2.279 10.331 1.00 74.38 227 GLY A O 1
ATOM 1611 N N . GLY A 1 228 ? 19.750 -1.348 9.848 1.00 64.81 228 GLY A N 1
ATOM 1612 C CA . GLY A 1 228 ? 19.576 -2.028 8.574 1.00 64.81 228 GLY A CA 1
ATOM 1613 C C . GLY A 1 228 ? 19.198 -3.508 8.653 1.00 64.81 228 GLY A C 1
ATOM 1614 O O . GLY A 1 228 ? 19.217 -4.213 7.653 1.00 64.81 228 GLY A O 1
ATOM 1615 N N . GLY A 1 229 ? 18.876 -4.008 9.847 1.00 59.66 229 GLY A N 1
ATOM 1616 C CA . GLY A 1 229 ? 18.640 -5.428 10.097 1.00 59.66 229 GLY A CA 1
ATOM 1617 C C . GLY A 1 229 ? 17.177 -5.874 10.010 1.00 59.66 229 GLY A C 1
ATOM 1618 O O . GLY A 1 229 ? 16.244 -5.075 10.057 1.00 59.66 229 GLY A O 1
ATOM 1619 N N . GLY A 1 230 ? 17.004 -7.200 9.944 1.00 56.84 230 GLY A N 1
ATOM 1620 C CA . GLY A 1 230 ? 15.736 -7.938 9.970 1.00 56.84 230 GLY A CA 1
ATOM 1621 C C . GLY A 1 230 ? 15.198 -8.243 11.374 1.00 56.84 230 GLY A C 1
ATOM 1622 O O . GLY A 1 230 ? 14.657 -9.323 11.583 1.00 56.84 230 GLY A O 1
ATOM 1623 N N . THR A 1 231 ? 15.346 -7.322 12.328 1.00 56.19 231 THR A N 1
ATOM 1624 C CA . THR A 1 231 ? 14.575 -7.338 13.581 1.00 56.19 231 THR A CA 1
ATOM 1625 C C . THR A 1 231 ? 13.778 -6.050 13.605 1.00 56.19 231 THR A C 1
ATOM 1627 O O . THR A 1 231 ? 14.344 -4.994 13.887 1.00 56.19 231 THR A O 1
ATOM 1630 N N . ALA A 1 232 ? 12.501 -6.129 13.243 1.00 65.88 232 ALA A N 1
ATOM 1631 C CA . ALA A 1 232 ? 11.624 -4.977 13.328 1.00 65.88 232 ALA A CA 1
ATOM 1632 C 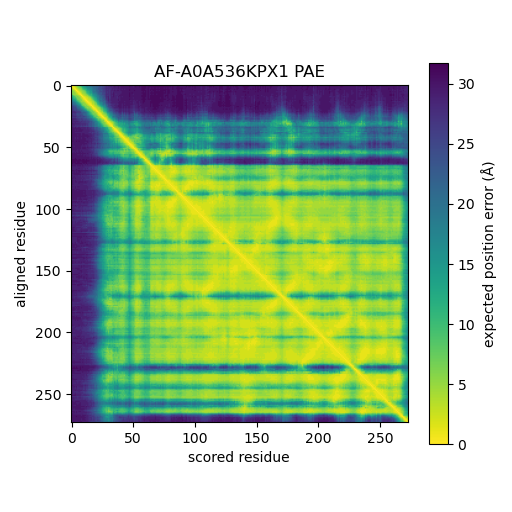C . ALA A 1 232 ? 10.856 -5.001 14.649 1.00 65.88 232 ALA A C 1
ATOM 1634 O O . ALA A 1 232 ? 10.370 -6.060 15.054 1.00 65.88 232 ALA A O 1
ATOM 1635 N N . THR A 1 233 ? 10.750 -3.856 15.317 1.00 71.38 233 THR A N 1
ATOM 1636 C CA . THR A 1 233 ? 9.719 -3.671 16.342 1.00 71.38 233 THR A CA 1
ATOM 1637 C C . THR A 1 233 ? 8.427 -3.288 15.651 1.00 71.38 233 THR A C 1
ATOM 1639 O O . THR A 1 233 ? 8.448 -2.627 14.613 1.00 71.38 233 THR A O 1
ATOM 1642 N N . ASN A 1 234 ? 7.305 -3.728 16.209 1.00 78.12 234 ASN A N 1
ATOM 1643 C CA . ASN A 1 234 ? 6.001 -3.378 15.688 1.00 78.12 234 ASN A CA 1
ATOM 1644 C C . ASN A 1 234 ? 5.083 -2.890 16.802 1.00 78.12 234 ASN A C 1
ATOM 1646 O O . ASN A 1 234 ? 4.927 -3.545 17.835 1.00 78.12 234 ASN A O 1
ATOM 1650 N N . GLU A 1 235 ? 4.444 -1.758 16.553 1.00 85.50 235 GLU A N 1
ATOM 1651 C CA . GLU A 1 235 ? 3.451 -1.166 17.437 1.00 85.50 235 GLU A CA 1
ATOM 1652 C C . GLU A 1 235 ? 2.131 -1.047 16.679 1.00 85.50 235 GLU A C 1
ATOM 1654 O O . GLU A 1 235 ? 2.103 -0.788 15.477 1.00 85.50 235 GLU A O 1
ATOM 1659 N N . LEU A 1 236 ? 1.028 -1.312 17.376 1.00 87.81 236 LEU A N 1
ATOM 1660 C CA . LEU A 1 236 ? -0.313 -1.236 16.816 1.00 87.81 236 LEU A CA 1
ATOM 1661 C C . LEU A 1 236 ? -1.052 -0.082 17.478 1.00 87.81 236 LEU A C 1
ATOM 1663 O O . LEU A 1 236 ? -1.080 0.014 18.706 1.00 87.81 236 LEU A O 1
ATOM 1667 N N . TYR A 1 237 ? -1.687 0.743 16.661 1.00 90.88 237 TYR A N 1
ATOM 1668 C CA . TYR A 1 237 ? -2.445 1.904 17.088 1.00 90.88 237 TYR A CA 1
ATOM 1669 C C . TYR A 1 237 ? -3.857 1.886 16.513 1.00 90.88 237 TYR A C 1
ATOM 1671 O O . TYR A 1 237 ? -4.090 1.337 15.434 1.00 90.88 237 TYR A O 1
A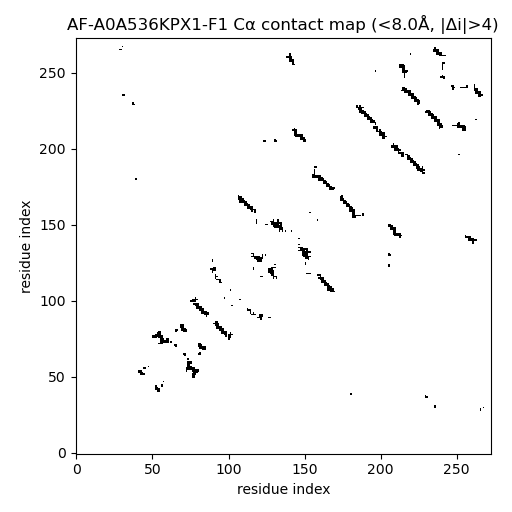TOM 1679 N N . GLN A 1 238 ? -4.775 2.527 17.231 1.00 91.56 238 GLN A N 1
ATOM 1680 C CA . GLN A 1 238 ? -6.129 2.837 16.788 1.00 91.56 238 GLN A CA 1
ATOM 1681 C C . GLN A 1 238 ? -6.265 4.351 16.601 1.00 91.56 238 GLN A C 1
ATOM 1683 O O . GLN A 1 238 ? -5.793 5.120 17.436 1.00 91.56 238 GLN A O 1
ATOM 1688 N N . TRP A 1 239 ? -6.892 4.788 15.512 1.00 93.06 239 TRP A N 1
ATOM 1689 C CA . TRP A 1 239 ? -7.236 6.191 15.300 1.00 93.06 239 TRP A CA 1
ATOM 1690 C C . TRP A 1 239 ? -8.424 6.582 16.171 1.00 93.06 239 TRP A C 1
ATOM 1692 O O . TRP A 1 239 ? -9.494 5.978 16.060 1.00 93.06 239 TRP A O 1
ATOM 1702 N N . HIS A 1 240 ? -8.235 7.610 16.992 1.00 92.25 240 HIS A N 1
ATOM 1703 C CA . HIS A 1 240 ? -9.261 8.184 17.853 1.00 92.25 240 HIS A CA 1
ATOM 1704 C C . HIS A 1 240 ? -9.663 9.583 17.364 1.00 92.25 240 HIS A C 1
ATOM 1706 O O . HIS A 1 240 ? -8.838 10.462 17.132 1.00 92.25 240 HIS A O 1
ATOM 1712 N N . CYS A 1 241 ? -10.952 9.861 17.239 1.00 91.25 241 CYS A N 1
ATOM 1713 C CA . CYS A 1 241 ? -11.436 11.157 16.778 1.00 91.25 241 CYS A CA 1
ATOM 1714 C C . CYS A 1 241 ? -11.131 12.287 17.765 1.00 91.25 241 CYS A C 1
ATOM 1716 O O . CYS A 1 241 ? -10.908 13.431 17.361 1.00 91.25 241 CYS A O 1
ATOM 1718 N N . ASN A 1 242 ? -11.137 11.985 19.062 1.00 88.69 242 ASN A N 1
ATOM 1719 C CA . ASN A 1 242 ? -10.890 12.941 20.131 1.00 88.69 242 ASN A CA 1
ATOM 1720 C C . ASN A 1 242 ? -9.531 12.667 20.780 1.00 88.69 242 ASN A C 1
ATOM 1722 O O . ASN A 1 242 ? -9.142 11.517 20.948 1.00 88.69 242 ASN A O 1
ATOM 1726 N N . ALA A 1 243 ? -8.829 13.723 21.194 1.00 84.75 243 ALA A N 1
ATOM 1727 C CA . ALA A 1 243 ? -7.592 13.575 21.958 1.00 84.75 243 ALA A CA 1
ATOM 1728 C C . ALA A 1 243 ? -7.856 12.906 23.319 1.00 84.75 243 ALA A C 1
ATOM 1730 O O . ALA A 1 243 ? -8.855 13.211 23.980 1.00 84.75 243 ALA A O 1
ATOM 1731 N N . GLU A 1 244 ? -6.937 12.050 23.764 1.00 83.75 244 GLU A N 1
ATOM 1732 C CA . GLU A 1 244 ? -7.028 11.421 25.080 1.00 83.75 244 GLU A CA 1
ATOM 1733 C C . GLU A 1 244 ? -6.636 12.377 26.231 1.00 83.75 244 GLU A C 1
ATOM 1735 O O . GLU A 1 244 ? -5.747 13.225 26.077 1.00 83.75 244 GLU A O 1
ATOM 1740 N N . PRO A 1 245 ? -7.253 12.238 27.426 1.00 85.38 245 PRO A N 1
ATOM 1741 C CA . PRO A 1 245 ? -8.344 11.317 27.750 1.00 85.38 245 PRO A CA 1
ATOM 1742 C C . PRO A 1 245 ? -9.722 11.844 27.308 1.00 85.38 245 PRO A C 1
ATOM 1744 O O . PRO A 1 245 ? -10.048 13.008 27.556 1.00 85.38 245 PRO A O 1
ATOM 1747 N N . GLY A 1 246 ? -10.590 10.988 26.760 1.00 82.25 246 GLY A N 1
ATOM 1748 C CA . GLY A 1 246 ? -11.958 11.398 26.412 1.00 82.25 246 GLY A CA 1
ATOM 1749 C C . GLY A 1 246 ? -12.854 10.275 25.885 1.00 82.25 246 GLY A C 1
ATOM 1750 O O . GLY A 1 246 ? -12.367 9.209 25.530 1.00 82.25 246 GLY A O 1
ATOM 1751 N N . PRO A 1 247 ? -14.189 10.465 25.851 1.00 89.38 247 PRO A N 1
ATOM 1752 C CA . PRO A 1 247 ? -15.059 9.515 25.174 1.00 89.38 247 PRO A CA 1
ATOM 1753 C C . PRO A 1 247 ? -14.830 9.594 23.662 1.00 89.38 247 PRO A C 1
ATOM 1755 O O . PRO A 1 247 ? -14.973 10.666 23.066 1.00 89.38 247 PRO A O 1
ATOM 1758 N N . GLN A 1 248 ? -14.532 8.456 23.047 1.00 91.25 248 GLN A N 1
ATOM 1759 C CA . GLN A 1 248 ? -14.502 8.338 21.595 1.00 91.25 248 GLN A CA 1
ATOM 1760 C C . GLN A 1 248 ? -15.919 8.152 21.030 1.00 91.25 248 GLN A C 1
ATOM 1762 O O . GLN A 1 248 ? -16.795 7.607 21.719 1.00 91.25 248 GLN A O 1
ATOM 1767 N N . PRO A 1 249 ? -16.200 8.654 19.813 1.00 92.94 249 PRO A N 1
ATOM 1768 C CA . PRO A 1 249 ? -17.425 8.316 19.100 1.00 92.94 249 PRO A CA 1
ATOM 1769 C C . PRO A 1 249 ? -17.439 6.821 18.723 1.00 92.94 249 PRO A C 1
ATOM 1771 O O . PRO A 1 249 ? -16.552 6.061 19.088 1.00 92.94 249 PRO A O 1
ATOM 1774 N N . GLY A 1 250 ? -18.491 6.357 18.047 1.00 91.44 250 GLY A N 1
ATOM 1775 C CA . GLY A 1 250 ? -18.529 4.963 17.591 1.00 91.44 250 GLY A CA 1
ATOM 1776 C C . GLY A 1 250 ? -17.616 4.728 16.385 1.00 91.44 250 GLY A C 1
ATOM 1777 O O . GLY A 1 250 ? -17.497 5.624 15.546 1.00 91.44 250 GLY A O 1
ATOM 1778 N N . ASP A 1 251 ? -17.058 3.519 16.267 1.00 90.38 251 ASP A N 1
ATOM 1779 C CA . ASP A 1 251 ? -16.265 3.070 15.112 1.00 90.38 251 ASP A CA 1
ATOM 1780 C C . ASP A 1 251 ? -16.924 3.446 13.772 1.00 90.38 251 ASP A C 1
ATOM 1782 O O . ASP A 1 251 ? -18.146 3.341 13.603 1.00 90.38 251 ASP A O 1
ATOM 1786 N N . GLY A 1 252 ? -16.115 3.880 12.805 1.00 91.38 252 GLY A N 1
ATOM 1787 C CA . GLY A 1 252 ? -16.581 4.359 11.503 1.00 91.38 252 GLY A CA 1
ATOM 1788 C C . GLY A 1 252 ? -17.059 5.816 11.494 1.00 91.38 252 GLY A C 1
ATOM 1789 O O . GLY A 1 252 ? -17.482 6.314 10.447 1.00 91.38 252 GLY A O 1
ATOM 1790 N N . THR A 1 253 ? -17.014 6.527 12.627 1.00 94.88 253 THR A N 1
ATOM 1791 C CA . THR A 1 253 ? -17.294 7.971 12.654 1.00 94.88 253 THR A CA 1
ATOM 1792 C C . THR A 1 253 ? -16.183 8.720 11.930 1.00 94.88 253 THR A C 1
ATOM 1794 O O . THR A 1 253 ? -15.036 8.661 12.352 1.00 94.88 253 THR A O 1
ATOM 1797 N N . VAL A 1 254 ? -16.523 9.440 10.857 1.00 93.88 254 VAL A N 1
ATOM 1798 C CA . VAL A 1 254 ? -15.569 10.258 10.089 1.00 93.88 254 VAL A CA 1
ATOM 1799 C C . VAL A 1 254 ? -15.003 11.373 10.960 1.00 93.88 254 VAL A C 1
ATOM 1801 O O . VAL A 1 254 ? -15.767 12.162 11.525 1.00 93.88 254 VAL A O 1
ATOM 1804 N N . CYS A 1 255 ? -13.676 11.455 11.039 1.00 89.94 255 CYS A N 1
ATOM 1805 C CA . CYS A 1 255 ? -12.988 12.478 11.810 1.00 89.94 255 CYS A CA 1
ATOM 1806 C C . CYS A 1 255 ? -11.541 12.696 11.351 1.00 89.94 255 CYS A C 1
ATOM 1808 O O . CYS A 1 255 ? -10.676 11.835 11.499 1.00 89.94 255 CYS A O 1
ATOM 1810 N N . ASP A 1 256 ? -11.275 13.924 10.902 1.00 83.88 256 ASP A N 1
ATOM 1811 C CA . ASP A 1 256 ? -9.939 14.436 10.593 1.00 83.88 256 ASP A CA 1
ATOM 1812 C C . ASP A 1 256 ? -9.648 15.643 11.501 1.00 83.88 256 ASP A C 1
ATOM 1814 O O . ASP A 1 256 ? -9.718 16.791 11.057 1.00 83.88 256 ASP A O 1
ATOM 1818 N N . PRO A 1 257 ? -9.391 15.431 12.806 1.00 74.00 257 PRO A N 1
ATOM 1819 C CA . PRO A 1 257 ? -9.123 16.508 13.762 1.00 74.00 257 PRO A CA 1
ATOM 1820 C C . PRO A 1 257 ? -7.994 17.461 13.330 1.00 74.00 257 PRO A C 1
ATOM 1822 O O . PRO A 1 257 ? -8.004 18.625 13.736 1.00 74.00 257 PRO A O 1
ATOM 1825 N N . GLY A 1 258 ? -7.081 16.998 12.467 1.00 68.81 258 GLY A N 1
ATOM 1826 C CA . GLY A 1 258 ? -5.957 17.757 11.930 1.00 68.81 258 GLY A CA 1
ATOM 1827 C C . GLY A 1 258 ? -4.886 18.062 12.985 1.00 68.81 258 GLY A C 1
ATOM 1828 O O . GLY A 1 258 ? -5.167 18.281 14.161 1.00 68.81 258 GLY A O 1
ATOM 1829 N N . GLY A 1 259 ? -3.623 18.129 12.566 1.00 72.31 259 GLY A N 1
ATOM 1830 C CA . GLY A 1 259 ? -2.519 18.504 13.451 1.00 72.31 259 GLY A CA 1
ATOM 1831 C C . GLY A 1 259 ? -1.770 17.305 14.035 1.00 72.31 259 GLY A C 1
ATOM 1832 O O . GLY A 1 259 ? -1.055 16.622 13.309 1.00 72.31 259 GLY A O 1
ATOM 1833 N N . ALA A 1 260 ? -1.807 17.118 15.360 1.00 75.31 260 ALA A N 1
ATOM 1834 C CA . ALA A 1 260 ? -1.086 16.011 16.001 1.00 75.31 260 ALA A CA 1
ATOM 1835 C C . ALA A 1 260 ? -1.674 14.657 15.569 1.00 75.31 260 ALA A C 1
ATOM 1837 O O . ALA A 1 260 ? -2.823 14.591 15.154 1.00 75.31 260 ALA A O 1
ATOM 1838 N N . ALA A 1 261 ? -0.899 13.575 15.656 1.00 78.81 261 ALA A N 1
ATOM 1839 C CA . ALA A 1 261 ? -1.443 12.239 15.429 1.00 78.81 261 ALA A CA 1
ATOM 1840 C C . ALA A 1 261 ? -2.386 11.859 16.578 1.00 78.81 261 ALA A C 1
ATOM 1842 O O . ALA A 1 261 ? -2.020 12.020 17.740 1.00 78.81 261 ALA A O 1
ATOM 1843 N N . HIS A 1 262 ? -3.572 11.347 16.247 1.00 86.31 262 HIS A N 1
ATOM 1844 C CA . HIS A 1 262 ? -4.548 10.823 17.209 1.00 86.31 262 HIS A CA 1
ATOM 1845 C C . HIS A 1 262 ? -4.500 9.287 17.299 1.00 86.31 262 HIS A C 1
ATOM 1847 O O . HIS A 1 262 ? -5.509 8.613 17.497 1.00 86.31 262 HIS A O 1
ATOM 1853 N N . TYR A 1 263 ? -3.318 8.721 17.074 1.00 88.81 263 TYR A N 1
ATOM 1854 C CA . TYR A 1 263 ? -3.100 7.288 17.154 1.00 88.81 263 TYR A CA 1
ATOM 1855 C C . TYR A 1 263 ? -2.836 6.889 18.601 1.00 88.81 263 TYR A C 1
ATOM 1857 O O . TYR A 1 263 ? -1.794 7.225 19.161 1.00 88.81 263 TYR A O 1
ATOM 1865 N N . GLU A 1 264 ? -3.768 6.144 19.185 1.00 89.69 264 GLU A N 1
ATOM 1866 C CA . GLU A 1 264 ? -3.639 5.599 20.529 1.00 89.69 264 GLU A CA 1
ATOM 1867 C C . GLU A 1 264 ? -3.119 4.170 20.473 1.00 89.69 264 GLU A C 1
ATOM 1869 O O . GLU A 1 264 ? -3.632 3.322 19.738 1.00 89.69 264 GLU A O 1
ATOM 1874 N N . GLN A 1 265 ? -2.058 3.901 21.234 1.00 88.94 265 GLN A N 1
ATOM 1875 C CA . GLN A 1 265 ? -1.399 2.603 21.194 1.00 88.94 265 GLN A CA 1
ATOM 1876 C C . GLN A 1 265 ? -2.323 1.537 21.784 1.00 88.94 265 GLN A C 1
ATOM 1878 O O . GLN A 1 265 ? -2.683 1.573 22.966 1.00 88.94 265 GLN A O 1
ATOM 1883 N N . ILE A 1 266 ? -2.658 0.534 20.977 1.00 84.38 266 ILE A N 1
ATOM 1884 C CA . ILE A 1 266 ? -3.375 -0.642 21.450 1.00 84.38 266 ILE A CA 1
ATOM 1885 C C . ILE A 1 266 ? -2.401 -1.429 22.320 1.00 84.38 266 ILE A C 1
ATOM 1887 O O . ILE A 1 266 ? -1.460 -2.063 21.841 1.00 84.38 266 ILE A O 1
ATOM 1891 N N . SER A 1 267 ? -2.621 -1.372 23.632 1.00 69.25 267 SER A N 1
ATOM 1892 C CA . SER A 1 267 ? -1.806 -2.090 24.607 1.00 69.25 267 SER A CA 1
ATOM 1893 C C . SER A 1 267 ? -1.953 -3.597 24.392 1.00 69.25 267 SER A C 1
ATOM 1895 O O . SER A 1 267 ? -2.970 -4.187 24.751 1.00 69.25 267 SER A O 1
ATOM 1897 N N . ILE A 1 268 ? -0.935 -4.230 23.810 1.00 55.56 268 ILE A N 1
ATOM 1898 C CA . ILE A 1 268 ? -0.920 -5.671 23.545 1.00 55.56 268 ILE A CA 1
ATOM 1899 C C . ILE A 1 268 ? -0.688 -6.416 24.872 1.00 55.56 268 ILE A C 1
ATOM 1901 O O . ILE A 1 268 ? 0.375 -6.254 25.479 1.00 55.56 268 ILE A O 1
ATOM 1905 N N . PRO A 1 269 ? -1.596 -7.293 25.338 1.00 38.59 269 PRO A N 1
ATOM 1906 C CA . PRO A 1 269 ? -1.276 -8.188 26.440 1.00 38.59 269 PRO A CA 1
ATOM 1907 C C . PRO A 1 269 ? -0.225 -9.208 25.969 1.00 38.59 269 PRO A C 1
ATOM 1909 O O . PRO A 1 269 ? -0.548 -10.158 25.262 1.00 38.59 269 PRO A O 1
ATOM 1912 N N . GLY A 1 270 ? 1.037 -9.029 26.369 1.00 37.88 270 GLY A N 1
ATOM 1913 C CA . GLY A 1 270 ? 2.050 -10.092 26.317 1.00 37.88 270 GLY A CA 1
ATOM 1914 C C . GLY A 1 270 ? 2.984 -10.155 25.103 1.00 37.88 270 GLY A C 1
ATOM 1915 O O . GLY A 1 270 ? 3.600 -11.199 24.909 1.00 37.88 270 GLY A O 1
ATOM 1916 N N . SER A 1 271 ? 3.171 -9.082 24.330 1.00 33.44 271 SER A N 1
ATOM 1917 C CA . SER A 1 271 ? 4.299 -9.015 23.384 1.00 33.44 271 SER A CA 1
ATOM 1918 C C . SER A 1 271 ? 5.579 -8.601 24.120 1.00 33.44 271 SER A C 1
ATOM 1920 O O . SER A 1 271 ? 5.951 -7.432 24.145 1.00 33.44 271 SER A O 1
ATOM 1922 N N . VAL A 1 272 ? 6.222 -9.556 24.789 1.00 25.84 272 VAL A N 1
ATOM 1923 C CA . VAL A 1 272 ? 7.583 -9.412 25.324 1.00 25.84 272 VAL A CA 1
ATOM 1924 C C . VAL A 1 272 ? 8.485 -10.456 24.678 1.00 25.84 272 VAL A C 1
ATOM 1926 O O . VAL A 1 272 ? 8.319 -11.639 24.964 1.00 25.84 272 VAL A O 1
ATOM 1929 N N . GLY A 1 273 ? 9.473 -9.975 23.914 1.00 34.88 273 GLY A N 1
ATOM 1930 C CA . GLY A 1 273 ? 10.736 -10.670 23.627 1.00 34.88 273 GLY A CA 1
ATOM 1931 C C . GLY A 1 273 ? 10.744 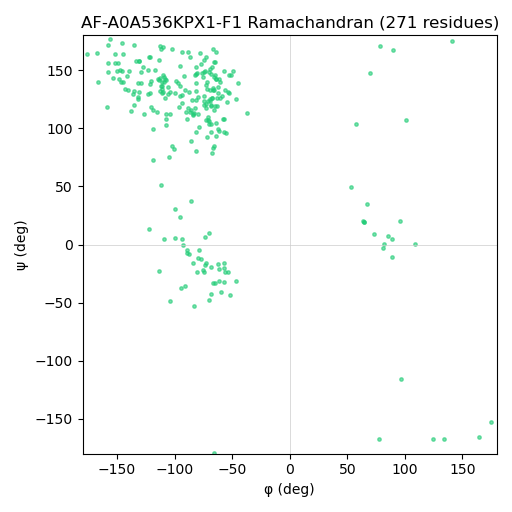-11.610 22.435 1.00 34.88 273 GLY A C 1
ATOM 1932 O O . GLY A 1 273 ? 10.082 -12.666 22.516 1.00 34.88 273 GLY A O 1
#

Mean predicted aligned error: 11.8 Å

Foldseek 3Di:
DDDDDDDDDDDPDPPPPPPPPPPPPPPPDDDDDPDDDPPLDQADADDPPDQDGQAAYDADDDDPPQPPQFDADHHDRHQWGGKHPAPPPQAATGWTDGDPNNVPPPFWPDKDKDFWRAQCHADPLGHSWGLADFPDDDDQLAWQQPTKTATDHDPQQADWGMKIKIWGDDPVGIDMDIDTHGSALAAKDKDKDKAAPDDWDAPDDGIGGIDDFHWFFTKIWIWIDHRSDDDTDIWIWTAFQDAPPDDGDDTRHTHSPHDDGRTDTSDHPDPDD

Secondary structure (DSSP, 8-state):
-----PPPP------------------------S----SS-S---PPTT----SB-BSS------PPTTPBP--SB--SEE-BB---STTPPPBPPEEPHHHHH-TTEEEEEEEEPPPTT-EETTEES-EEEEESS---TTS-GGG-EEEEE---GGG-EEEEEEEEEE-SS-EEEEEEEEES---S-EEEEEEE-SSPPEESSSSSEEEE---BTT-EEEEEEE-TT-S-EEEEEEEE-SSPSSS----TT-B----SS--EEE---TT---

pLDDT: mean 76.02, std 18.9, range [25.84, 96.0]

Nearest PDB structures (foldseek):
  6fey-assembly1_B  TM=1.746E-01  e=6.261E+00  Drosophila melanogaster